Protein AF-A0A1Q4GC69-F1 (afdb_monomer_lite)

Foldseek 3Di:
DAFAKQFAQKKKKKKKKKKKFWDFPDDPDDPDTFTFFWKKKKWDQADWDDPPFDDDDDDDPDHDPHTDITIDTDHDDGGDDRIDIDMDMDITGGPHIDTDMDMDTGGPDPDDMDMDTDDMDMDMDGQKDKDWDLADAAFDKDKIAIDGHPPDDDPAWWQKDKDDQKDWDPDRTGRITMIHGHDQAKMKIWTDSHDPVSDIDIGIRHHQDQDWDWDWAQEEEAQDKIKIFTDPPNQFDPKDKDWFQWAWPDDDRTMTITTGHHDDPNDGTFIKIKIWTQHPHGIHIDIGTRHYDYD

pLDDT: mean 76.94, std 18.19, range [26.19, 98.06]

Radius of gyration: 33.44 Å; chains: 1; bounding box: 63×52×104 Å

Structure (mmCIF, N/CA/C/O backbone):
data_AF-A0A1Q4GC69-F1
#
_entry.id   AF-A0A1Q4GC69-F1
#
loop_
_atom_site.group_PDB
_atom_site.id
_atom_site.type_symbol
_atom_site.label_atom_id
_atom_site.label_alt_id
_atom_site.label_comp_id
_atom_site.label_asym_id
_atom_site.label_entity_id
_atom_site.label_seq_id
_atom_site.pdbx_PDB_ins_code
_atom_site.Cartn_x
_atom_site.Cartn_y
_atom_site.Cartn_z
_atom_site.occupancy
_atom_site.B_iso_or_equiv
_atom_site.auth_seq_id
_atom_site.auth_comp_id
_atom_site.auth_asym_id
_atom_site.auth_atom_id
_atom_site.pdbx_PDB_model_num
ATOM 1 N N . MET A 1 1 ? -26.158 3.543 22.129 1.00 53.81 1 MET A N 1
ATOM 2 C CA . MET A 1 1 ? -25.183 2.513 21.712 1.00 53.81 1 MET A CA 1
ATOM 3 C C . MET A 1 1 ? -24.583 2.978 20.399 1.00 53.81 1 MET A C 1
ATOM 5 O O . MET A 1 1 ? -25.347 3.367 19.526 1.00 53.81 1 MET A O 1
ATOM 9 N N . THR A 1 2 ? -23.258 3.009 20.278 1.00 57.84 2 THR A N 1
ATOM 10 C CA . THR A 1 2 ? -22.585 3.452 19.045 1.00 57.84 2 THR A CA 1
ATOM 11 C C . THR A 1 2 ? -22.104 2.227 18.282 1.00 57.84 2 THR A C 1
ATOM 13 O O . THR A 1 2 ? -21.410 1.399 18.872 1.00 57.84 2 THR A O 1
ATOM 16 N N . LYS A 1 3 ? -22.488 2.105 17.004 1.00 70.56 3 LYS A N 1
ATOM 17 C CA . LYS A 1 3 ? -22.040 1.026 16.116 1.00 70.56 3 LYS A CA 1
ATOM 18 C C . LYS A 1 3 ? -20.835 1.495 15.301 1.00 70.56 3 LYS A C 1
ATOM 20 O O . LYS A 1 3 ? -20.961 2.442 14.533 1.00 70.56 3 LYS A O 1
ATOM 25 N N . PHE A 1 4 ? -19.693 0.838 15.459 1.00 75.38 4 PHE A N 1
ATOM 26 C CA . PHE A 1 4 ? -18.471 1.121 14.707 1.00 75.38 4 PHE A CA 1
ATOM 27 C C . PHE A 1 4 ? -17.569 -0.126 14.682 1.00 75.38 4 PHE A C 1
ATOM 29 O O . PHE A 1 4 ? -17.456 -0.776 15.716 1.00 75.38 4 PHE A O 1
ATOM 36 N N . PRO A 1 5 ? -16.932 -0.495 13.553 1.00 80.19 5 PRO A N 1
ATOM 37 C CA . PRO A 1 5 ? -16.091 -1.690 13.476 1.00 80.19 5 PRO A CA 1
ATOM 38 C C . PRO A 1 5 ? -14.737 -1.462 14.167 1.00 80.19 5 PRO A C 1
ATOM 40 O O . PRO A 1 5 ? -13.772 -1.001 13.558 1.00 80.19 5 PRO A O 1
ATOM 43 N N . PHE A 1 6 ? -14.652 -1.789 15.454 1.00 80.06 6 PHE A N 1
ATOM 44 C CA . PHE A 1 6 ? -13.395 -1.753 16.194 1.00 80.06 6 PHE A CA 1
ATOM 45 C C . PHE A 1 6 ? -12.589 -3.006 15.863 1.00 80.06 6 PHE A C 1
ATOM 47 O O . PHE A 1 6 ? -12.977 -4.114 16.233 1.00 80.06 6 PHE A O 1
ATOM 54 N N . VAL A 1 7 ? -11.481 -2.822 15.144 1.00 82.00 7 VAL A N 1
ATOM 55 C CA . VAL A 1 7 ? -10.574 -3.903 14.731 1.00 82.00 7 VAL A CA 1
ATOM 56 C C . VAL A 1 7 ? -9.255 -3.935 15.495 1.00 82.00 7 VAL A C 1
ATOM 58 O O . VAL A 1 7 ? -8.712 -2.869 15.802 1.00 82.00 7 VAL A O 1
ATOM 61 N N . LYS A 1 8 ? -8.729 -5.150 15.744 1.00 80.31 8 LYS A N 1
ATOM 62 C CA . LYS A 1 8 ? -7.353 -5.372 16.232 1.00 80.31 8 LYS A CA 1
ATOM 63 C C . LYS A 1 8 ? -6.353 -4.627 15.327 1.00 80.31 8 LYS A C 1
ATOM 65 O O . LYS A 1 8 ? -6.617 -4.420 14.142 1.00 80.31 8 LYS A O 1
ATOM 70 N N . GLY A 1 9 ? -5.215 -4.211 15.879 1.00 79.56 9 GLY A N 1
ATOM 71 C CA . GLY A 1 9 ? -4.170 -3.498 15.134 1.00 79.56 9 GLY A CA 1
ATOM 72 C C . GLY A 1 9 ? -4.403 -1.995 14.966 1.00 79.56 9 GLY A C 1
ATOM 73 O O . GLY A 1 9 ? -3.638 -1.338 14.260 1.00 79.56 9 GLY A O 1
ATOM 74 N N . LYS A 1 10 ? -5.435 -1.425 15.604 1.00 85.19 10 LYS A N 1
ATOM 75 C CA . LYS A 1 10 ? -5.667 0.026 15.653 1.00 85.19 10 LYS A CA 1
ATOM 76 C C . LYS A 1 10 ? -5.830 0.514 17.086 1.00 85.19 10 LYS A C 1
ATOM 78 O O . LYS A 1 10 ? -6.434 -0.153 17.916 1.00 85.19 10 LYS A O 1
ATOM 83 N N . GLU A 1 11 ? -5.339 1.714 17.342 1.00 84.44 11 GLU A N 1
ATOM 84 C CA . GLU A 1 11 ? -5.647 2.487 18.538 1.00 84.44 11 GLU A CA 1
ATOM 85 C C . GLU A 1 11 ? -6.824 3.413 18.229 1.00 84.44 11 GLU A C 1
ATOM 87 O O . GLU A 1 11 ? -6.795 4.145 17.237 1.00 84.44 11 GLU A O 1
ATOM 92 N N . TYR A 1 12 ? -7.854 3.388 19.068 1.00 84.25 12 TYR A N 1
ATOM 93 C CA . TYR A 1 12 ? -9.034 4.230 18.917 1.00 84.25 12 TYR A CA 1
ATOM 94 C C . TYR A 1 12 ? -9.057 5.324 19.968 1.00 84.25 12 TYR A C 1
ATOM 96 O O . TYR A 1 12 ? -8.731 5.093 21.131 1.00 84.25 12 TYR A O 1
ATOM 104 N N . THR A 1 13 ? -9.499 6.507 19.554 1.00 83.69 13 THR A N 1
ATOM 105 C CA . THR A 1 13 ? -9.889 7.585 20.462 1.00 83.69 13 THR A CA 1
ATOM 106 C C . THR A 1 13 ? -11.334 7.958 20.174 1.00 83.69 13 THR A C 1
ATOM 108 O O . THR A 1 13 ? -11.675 8.343 19.056 1.00 83.69 13 THR A O 1
ATOM 111 N N . LEU A 1 14 ? -12.195 7.814 21.176 1.00 81.62 14 LEU A N 1
ATOM 112 C CA . LEU A 1 14 ? -13.594 8.205 21.105 1.00 81.62 14 LEU A CA 1
ATOM 113 C C . LEU A 1 14 ? -13.815 9.420 21.981 1.00 81.62 14 LEU A C 1
ATOM 115 O O . LEU A 1 14 ? -13.489 9.405 23.165 1.00 81.62 14 LEU A O 1
ATOM 119 N N . THR A 1 15 ? -14.432 10.433 21.401 1.00 81.94 15 THR A N 1
ATOM 120 C CA . THR A 1 15 ? -14.708 11.700 22.058 1.00 81.94 15 THR A CA 1
ATOM 121 C C . THR A 1 15 ? -16.214 11.891 22.116 1.00 81.94 15 THR A C 1
ATOM 123 O O . THR A 1 15 ? -16.867 12.005 21.080 1.00 81.94 15 THR A O 1
ATOM 126 N N . PHE A 1 16 ? -16.768 11.924 23.325 1.00 77.75 16 PHE A N 1
ATOM 127 C CA . PHE A 1 16 ? -18.193 12.074 23.598 1.00 77.75 16 PHE A CA 1
ATOM 128 C C . PHE A 1 16 ? -18.454 13.448 24.207 1.00 77.75 16 PHE A C 1
ATOM 130 O O . PHE A 1 16 ? -18.145 13.662 25.383 1.00 77.75 16 PHE A O 1
ATOM 137 N N . PRO A 1 17 ? -19.045 14.384 23.457 1.00 80.50 17 PRO A N 1
ATOM 138 C CA . PRO A 1 17 ? -19.624 15.566 24.060 1.00 80.50 17 PRO A CA 1
ATOM 139 C C . PRO A 1 17 ? -20.884 15.154 24.826 1.00 80.50 17 PRO A C 1
ATOM 141 O O . PRO A 1 17 ? -21.784 14.512 24.279 1.00 80.50 17 PRO A O 1
ATOM 144 N N . ILE A 1 18 ? -20.957 15.540 26.090 1.00 75.06 18 ILE A N 1
ATOM 145 C CA . ILE A 1 18 ? -22.101 15.305 26.959 1.00 75.06 18 ILE A CA 1
ATOM 146 C C . ILE A 1 18 ? -22.644 16.642 27.436 1.00 75.06 18 ILE A C 1
ATOM 148 O O . ILE A 1 18 ? -21.902 17.479 27.945 1.00 75.06 18 ILE A O 1
ATOM 152 N N . ASN A 1 19 ? -23.949 16.833 27.268 1.00 75.06 19 ASN A N 1
ATOM 153 C CA . ASN A 1 19 ? -24.664 17.897 27.954 1.00 75.06 19 ASN A CA 1
ATOM 154 C C . ASN A 1 19 ? -25.359 17.286 29.169 1.00 75.06 19 ASN A C 1
ATOM 156 O O . ASN A 1 19 ? -26.011 16.243 29.077 1.00 75.06 19 ASN A O 1
ATOM 160 N N . LEU A 1 20 ? -25.200 17.949 30.299 1.00 68.75 20 LEU A N 1
ATOM 161 C CA . LEU A 1 20 ? -25.657 17.513 31.600 1.00 68.75 20 LEU A CA 1
ATOM 162 C C . LEU A 1 20 ? -26.661 18.533 32.132 1.00 68.75 20 LEU A C 1
ATOM 164 O O . LEU A 1 20 ? -26.357 19.727 32.186 1.00 68.75 20 LEU A O 1
ATOM 168 N N . GLU A 1 21 ? -27.840 18.052 32.524 1.00 68.06 21 GLU A N 1
ATOM 169 C CA . GLU A 1 21 ? -28.861 18.843 33.210 1.00 68.06 21 GLU A CA 1
ATOM 170 C C . GLU A 1 21 ? -29.053 18.297 34.627 1.00 68.06 21 GLU A C 1
ATOM 172 O O . GLU A 1 21 ? -29.593 17.202 34.829 1.00 68.06 21 GLU A O 1
ATOM 177 N N . GLY A 1 22 ? -28.552 19.062 35.598 1.00 61.44 22 GLY A N 1
ATOM 178 C CA . GLY A 1 22 ? -28.688 18.780 37.025 1.00 61.44 22 GLY A CA 1
ATOM 179 C C . GLY A 1 22 ? -29.910 19.458 37.633 1.00 61.44 22 GLY A C 1
ATOM 180 O O . GLY A 1 22 ? -30.578 20.279 37.001 1.00 61.44 22 GLY A O 1
ATOM 181 N N . TYR A 1 23 ? -30.181 19.137 38.893 1.00 58.34 23 TYR A N 1
ATOM 182 C CA . TYR A 1 23 ? -31.197 19.807 39.696 1.00 58.34 23 TYR A CA 1
ATOM 183 C C . TYR A 1 23 ? -30.520 20.559 40.853 1.00 58.34 23 TYR A C 1
ATOM 185 O O . TYR A 1 23 ? -29.595 20.029 41.465 1.00 58.34 23 TYR A O 1
ATOM 193 N N . ASP A 1 24 ? -30.989 21.779 41.125 1.00 55.97 24 ASP A N 1
ATOM 194 C CA . ASP A 1 24 ? -30.515 22.660 42.200 1.00 55.97 24 ASP A CA 1
ATOM 195 C C . ASP A 1 24 ? -31.409 22.475 43.436 1.00 55.97 24 ASP A C 1
ATOM 197 O O . ASP A 1 24 ? -32.607 22.766 43.383 1.00 55.97 24 ASP A O 1
ATOM 201 N N . ASP A 1 25 ? -30.852 21.959 44.534 1.00 51.38 25 ASP A N 1
ATOM 202 C CA . ASP A 1 25 ? -31.591 21.738 45.781 1.00 51.38 25 ASP A CA 1
ATOM 203 C C . ASP A 1 25 ? -31.587 22.984 46.665 1.00 51.38 25 ASP A C 1
ATOM 205 O O . ASP A 1 25 ? -30.998 23.020 47.740 1.00 51.38 25 ASP A O 1
ATOM 209 N N . LYS A 1 26 ? -32.238 24.049 46.193 1.00 53.31 26 LYS A N 1
ATOM 210 C CA . LYS A 1 26 ? -32.453 25.238 47.021 1.00 53.31 26 LYS A CA 1
ATOM 211 C C . LYS A 1 26 ? -33.584 25.011 48.016 1.00 53.31 26 LYS A C 1
ATOM 213 O O . LYS A 1 26 ? -34.748 24.918 47.631 1.00 53.31 26 LYS A O 1
ATOM 218 N N . SER A 1 27 ? -33.248 25.059 49.302 1.00 44.28 27 SER A N 1
ATOM 219 C CA . SER A 1 27 ? -34.087 25.734 50.293 1.00 44.28 27 SER A CA 1
ATOM 220 C C . SER A 1 27 ? -33.744 27.236 50.262 1.00 44.28 27 SER A C 1
ATOM 222 O O . SER A 1 27 ? -32.636 27.621 49.893 1.00 44.28 27 SER A O 1
ATOM 224 N N . PHE A 1 28 ? -34.700 28.109 50.581 1.00 44.31 28 PHE A N 1
ATOM 225 C CA . PHE A 1 28 ? -34.652 29.566 50.353 1.00 44.31 28 PHE A CA 1
ATOM 226 C C . PHE A 1 28 ? -33.490 30.320 51.061 1.00 44.31 28 PHE A C 1
ATOM 228 O O . PHE A 1 28 ? -33.385 31.532 50.896 1.00 44.31 28 PHE A O 1
ATOM 235 N N . LEU A 1 29 ? -32.620 29.651 51.839 1.00 40.75 29 LEU A N 1
ATOM 236 C CA . LEU A 1 29 ? -31.623 30.295 52.713 1.00 40.75 29 LEU A CA 1
ATOM 237 C C . LEU A 1 29 ? -30.220 29.642 52.794 1.00 40.75 29 LEU A C 1
ATOM 239 O O . LEU A 1 29 ? -29.394 30.150 53.548 1.00 40.75 29 LEU A O 1
ATOM 243 N N . GLU A 1 30 ? -29.880 28.582 52.049 1.00 40.66 30 GLU A N 1
ATOM 244 C CA . GLU A 1 30 ? -28.552 27.938 52.184 1.00 40.66 30 GLU A CA 1
ATOM 245 C C . GLU A 1 30 ? -27.538 28.325 51.090 1.00 40.66 30 GLU A C 1
ATOM 247 O O . GLU A 1 30 ? -27.744 28.127 49.891 1.00 40.66 30 GLU A O 1
ATOM 252 N N . VAL A 1 31 ? -26.392 28.858 51.531 1.00 39.12 31 VAL A N 1
ATOM 253 C CA . VAL A 1 31 ? -25.239 29.257 50.709 1.00 39.12 31 VAL A CA 1
ATOM 254 C C . VAL A 1 31 ? -24.284 28.066 50.527 1.00 39.12 31 VAL A C 1
ATOM 256 O O . VAL A 1 31 ? -23.185 28.062 51.061 1.00 39.12 31 VAL A O 1
ATOM 259 N N . SER A 1 32 ? -24.705 27.031 49.795 1.00 41.53 32 SER A N 1
ATOM 260 C CA . SER A 1 32 ? -23.820 26.178 48.974 1.00 41.53 32 SER A CA 1
ATOM 261 C C . SER A 1 32 ? -24.668 25.185 48.173 1.00 41.53 32 SER A C 1
ATOM 263 O O . SER A 1 32 ? -25.194 24.220 48.727 1.00 41.53 32 SER A O 1
ATOM 265 N N . SER A 1 33 ? -24.819 25.412 46.869 1.00 42.62 33 SER A N 1
ATOM 266 C CA . SER A 1 33 ? -25.586 24.535 45.979 1.00 42.62 33 SER A CA 1
ATOM 267 C C . SER A 1 33 ? -24.777 23.282 45.622 1.00 42.62 33 SER A C 1
ATOM 269 O O . SER A 1 33 ? -23.971 23.321 44.692 1.00 42.62 33 SER A O 1
ATOM 271 N N . LYS A 1 34 ? -24.999 22.171 46.333 1.00 46.19 34 LYS A N 1
ATOM 272 C CA . LYS A 1 34 ? -24.460 20.860 45.939 1.00 46.19 34 LYS A CA 1
ATOM 273 C C . LYS A 1 34 ? -25.402 20.188 44.945 1.00 46.19 34 LYS A C 1
ATOM 275 O O . LYS A 1 34 ? -26.392 19.567 45.328 1.00 46.19 34 LYS A O 1
ATOM 280 N N . SER A 1 35 ? -25.099 20.315 43.658 1.00 47.38 35 SER A N 1
ATOM 281 C CA . SER A 1 35 ? -25.799 19.583 42.596 1.00 47.38 35 SER A CA 1
ATOM 282 C C . SER A 1 35 ? -25.150 18.209 42.422 1.00 47.38 35 SER A C 1
ATOM 284 O O . SER A 1 35 ? -24.007 18.110 41.983 1.00 47.38 35 SER A O 1
ATOM 286 N N . TYR A 1 36 ? -25.875 17.137 42.742 1.00 52.22 36 TYR A N 1
ATOM 287 C CA . TYR A 1 36 ? -25.364 15.765 42.660 1.00 52.22 36 TYR A CA 1
ATOM 288 C C . TYR A 1 36 ? -25.527 15.187 41.251 1.00 52.22 36 TYR A C 1
ATOM 290 O O . TYR A 1 36 ? -26.642 15.101 40.732 1.00 52.22 36 TYR A O 1
ATOM 298 N N . PHE A 1 37 ? -24.418 14.743 40.651 1.00 57.94 37 PHE A N 1
ATOM 299 C CA . PHE A 1 37 ? -24.408 14.141 39.316 1.00 57.94 37 PHE A CA 1
ATOM 300 C C . PHE A 1 37 ? -24.212 12.623 39.338 1.00 57.94 37 PHE A C 1
ATOM 302 O O . PHE A 1 37 ? -23.474 12.105 40.179 1.00 57.94 37 PHE A O 1
ATOM 309 N N . PRO A 1 38 ? -24.837 11.903 38.387 1.00 56.88 38 PRO A N 1
ATOM 310 C CA . PRO A 1 38 ? -24.606 10.482 38.205 1.00 56.88 38 PRO A CA 1
ATOM 311 C C . PRO A 1 38 ? -23.177 10.174 37.745 1.00 56.88 38 PRO A C 1
ATOM 313 O O . PRO A 1 38 ? -22.597 10.877 36.918 1.00 56.88 38 PRO A O 1
ATOM 316 N N . GLU A 1 39 ? -22.644 9.065 38.244 1.00 63.41 39 GLU A N 1
ATOM 317 C CA . GLU A 1 39 ? -21.449 8.414 37.719 1.00 63.41 39 GLU A CA 1
ATOM 318 C C . GLU A 1 39 ? -21.741 7.883 36.308 1.00 63.41 39 GLU A C 1
ATOM 320 O O . GLU A 1 39 ? -22.801 7.297 36.050 1.00 63.41 39 GLU A O 1
ATOM 325 N N . ILE A 1 40 ? -20.810 8.103 35.379 1.00 63.69 40 ILE A N 1
ATOM 326 C CA . ILE A 1 40 ? -20.904 7.565 34.019 1.00 63.69 40 ILE A CA 1
ATOM 327 C C . ILE A 1 40 ? -20.089 6.283 33.978 1.00 63.69 40 ILE A C 1
ATOM 329 O O . ILE A 1 40 ? -18.893 6.296 34.265 1.00 63.69 40 ILE A O 1
ATOM 333 N N . GLU A 1 41 ? -20.741 5.193 33.599 1.00 64.06 41 GLU A N 1
ATOM 334 C CA . GLU A 1 41 ? -20.141 3.873 33.498 1.00 64.06 41 GLU A CA 1
ATOM 335 C C . GLU A 1 41 ? -20.084 3.470 32.018 1.00 64.06 41 GLU A C 1
ATOM 337 O O . GLU A 1 41 ? -21.110 3.282 31.356 1.00 64.06 41 GLU A O 1
ATOM 342 N N . ILE A 1 42 ? -18.875 3.365 31.469 1.00 61.72 42 ILE A N 1
ATOM 343 C CA . ILE A 1 42 ? -18.656 2.917 30.086 1.00 61.72 42 ILE A CA 1
ATOM 344 C C . ILE A 1 42 ? -18.376 1.420 30.103 1.00 61.72 42 ILE A C 1
ATOM 346 O O . ILE A 1 42 ? -17.569 0.973 30.916 1.00 61.72 42 ILE A O 1
ATOM 350 N N . TYR A 1 43 ? -19.013 0.673 29.196 1.00 59.47 43 TYR A N 1
ATOM 351 C CA . TYR A 1 43 ? -18.802 -0.764 29.039 1.00 59.47 43 TYR A CA 1
ATOM 352 C C . TYR A 1 43 ? -18.420 -1.118 27.608 1.00 59.47 43 TYR A C 1
ATOM 354 O O . TYR A 1 43 ? -19.122 -0.762 26.655 1.00 59.47 43 TYR A O 1
ATOM 362 N N . THR A 1 44 ? -17.343 -1.881 27.458 1.00 54.12 44 THR A N 1
ATOM 363 C CA . THR A 1 44 ? -17.000 -2.551 26.200 1.00 54.12 44 THR A CA 1
ATOM 364 C C . THR A 1 44 ? -17.349 -4.031 26.285 1.00 54.12 44 THR A C 1
ATOM 366 O O . THR A 1 44 ? -17.311 -4.627 27.358 1.00 54.12 44 THR A O 1
ATOM 369 N N . ILE A 1 45 ? -17.768 -4.607 25.155 1.00 51.81 45 ILE A N 1
ATOM 370 C CA . ILE A 1 45 ? -18.274 -5.988 25.090 1.00 51.81 45 ILE A CA 1
ATOM 371 C C . ILE A 1 45 ? -17.112 -6.999 24.968 1.00 51.81 45 ILE A C 1
ATOM 373 O O . ILE A 1 45 ? -17.310 -8.187 25.191 1.00 51.81 45 ILE A O 1
ATOM 377 N N . LYS A 1 46 ? -15.879 -6.555 24.661 1.00 53.72 46 LYS A N 1
ATOM 378 C CA . LYS A 1 46 ? -14.681 -7.413 24.574 1.00 53.72 46 LYS A CA 1
ATOM 379 C C . LYS A 1 46 ? -13.421 -6.695 25.083 1.00 53.72 46 LYS A C 1
ATOM 381 O O . LYS A 1 46 ? -13.374 -5.465 25.095 1.00 53.72 46 LYS A O 1
ATOM 386 N N . ASN A 1 47 ? -12.436 -7.494 25.508 1.00 44.41 47 ASN A N 1
ATOM 387 C CA . ASN A 1 47 ? -11.235 -7.103 26.260 1.00 44.41 47 ASN A CA 1
ATOM 388 C C . ASN A 1 47 ? -10.479 -5.914 25.623 1.00 44.41 47 ASN A C 1
ATOM 390 O O . ASN A 1 47 ? -10.262 -5.895 24.406 1.00 44.41 47 ASN A O 1
ATOM 394 N N . LEU A 1 48 ? -10.102 -4.928 26.444 1.00 46.66 48 LEU A N 1
ATOM 395 C CA . LEU A 1 48 ? -9.215 -3.833 26.049 1.00 46.66 48 LEU A CA 1
ATOM 396 C C . LEU A 1 48 ? -7.953 -3.896 26.912 1.00 46.66 48 LEU A C 1
ATOM 398 O O . LEU A 1 48 ? -8.023 -3.707 28.133 1.00 46.66 48 LEU A O 1
ATOM 402 N N . ASN A 1 49 ? -6.802 -4.108 26.281 1.00 40.06 49 ASN A N 1
ATOM 403 C CA . ASN A 1 49 ? -5.510 -3.998 26.939 1.00 40.06 49 ASN A CA 1
ATOM 404 C C . ASN A 1 49 ? -5.247 -2.530 27.283 1.00 40.06 49 ASN A C 1
ATOM 406 O O . ASN A 1 49 ? -4.914 -1.704 26.434 1.00 40.06 49 ASN A O 1
ATOM 410 N N . GLY A 1 50 ? -5.420 -2.209 28.559 1.00 36.53 50 GLY A N 1
ATOM 411 C CA . GLY A 1 50 ? -5.064 -0.931 29.146 1.00 36.53 50 GLY A CA 1
ATOM 412 C C . GLY A 1 50 ? -4.695 -1.157 30.602 1.00 36.53 50 GLY A C 1
ATOM 413 O O . GLY A 1 50 ? -5.552 -1.472 31.426 1.00 36.53 50 GLY A O 1
ATOM 414 N N . SER A 1 51 ? -3.413 -1.010 30.922 1.00 31.66 51 SER A N 1
ATOM 415 C CA . SER A 1 51 ? -2.926 -0.946 32.297 1.00 31.66 51 SER A CA 1
ATOM 416 C C . SER A 1 51 ? -3.569 0.257 32.999 1.00 31.66 51 SER A C 1
ATOM 418 O O . SER A 1 51 ? -3.153 1.393 32.773 1.00 31.66 51 SER A O 1
ATOM 420 N N . GLY A 1 52 ? -4.603 0.016 33.815 1.00 34.78 52 GLY A N 1
ATOM 421 C CA . GLY A 1 52 ? -5.217 1.045 34.668 1.00 34.78 52 GLY A CA 1
ATOM 422 C C . GLY A 1 52 ? -6.735 0.978 34.875 1.00 34.78 52 GLY A C 1
ATOM 423 O O . GLY A 1 52 ? -7.339 2.023 35.100 1.00 34.78 52 GLY A O 1
ATOM 424 N N . LEU A 1 53 ? -7.386 -0.188 34.774 1.00 36.59 53 LEU A N 1
ATOM 425 C CA . LEU A 1 53 ? -8.854 -0.263 34.714 1.00 36.59 53 LEU A CA 1
ATOM 426 C C . LEU A 1 53 ? -9.454 -1.151 35.823 1.00 36.59 53 LEU A C 1
ATOM 428 O O . LEU A 1 53 ? -9.164 -2.341 35.909 1.00 36.59 53 LEU A O 1
ATOM 432 N N . PHE A 1 54 ? -10.283 -0.541 36.683 1.00 31.20 54 PHE A N 1
ATOM 433 C CA . PHE A 1 54 ? -10.943 -1.146 37.853 1.00 31.20 54 PHE A CA 1
ATOM 434 C C . PHE A 1 54 ? -12.362 -1.647 37.518 1.00 31.20 54 PHE A C 1
ATOM 436 O O . PHE A 1 54 ? -13.118 -0.973 36.822 1.00 31.20 54 PHE A O 1
ATOM 443 N N . THR A 1 55 ? -12.759 -2.812 38.044 1.00 29.56 55 THR A N 1
ATOM 444 C CA . THR A 1 55 ? -14.039 -3.486 37.746 1.00 29.56 55 THR A CA 1
ATOM 445 C C . THR A 1 55 ? -15.034 -3.425 38.913 1.00 29.56 55 THR A C 1
ATOM 447 O O . THR A 1 55 ? -14.663 -3.655 40.058 1.00 29.56 55 THR A O 1
ATOM 450 N N . GLN A 1 56 ? -16.326 -3.194 38.625 1.00 28.62 56 GLN A N 1
ATOM 451 C CA . GLN A 1 56 ? -17.464 -3.642 39.454 1.00 28.62 56 GLN A CA 1
ATOM 452 C C . GLN A 1 56 ? -18.703 -3.912 38.571 1.00 28.62 56 GLN A C 1
ATOM 454 O O . GLN A 1 56 ? -19.008 -3.151 37.655 1.00 28.62 56 GLN A O 1
ATOM 459 N N . TYR A 1 57 ? -19.384 -5.030 38.839 1.00 26.19 57 TYR A N 1
ATOM 460 C CA . TYR A 1 57 ? -20.380 -5.722 38.003 1.00 26.19 57 TYR A CA 1
ATOM 461 C C . TYR A 1 57 ? -21.675 -4.961 37.691 1.00 26.19 57 TYR A C 1
ATOM 463 O O . TYR A 1 57 ? -22.288 -4.408 38.600 1.00 26.19 57 TYR A O 1
ATOM 471 N N . ILE A 1 58 ? -22.170 -5.094 36.447 1.00 33.56 58 ILE A N 1
ATOM 472 C CA . ILE A 1 58 ? -23.582 -4.908 36.050 1.00 33.56 58 ILE A CA 1
ATOM 473 C C . ILE A 1 58 ? -23.910 -5.913 34.933 1.00 33.56 58 ILE A C 1
ATOM 475 O O . ILE A 1 58 ? -23.123 -6.058 34.005 1.00 33.56 58 ILE A O 1
ATOM 479 N N . ASN A 1 59 ? -25.056 -6.600 35.014 1.00 31.39 59 ASN A N 1
ATOM 480 C CA . ASN A 1 59 ? -25.561 -7.520 33.983 1.00 31.39 59 ASN A CA 1
ATOM 481 C C . ASN A 1 59 ? -26.347 -6.761 32.888 1.00 31.39 59 ASN A C 1
ATOM 483 O O . ASN A 1 59 ? -27.376 -6.164 33.213 1.00 31.39 59 ASN A O 1
ATOM 487 N N . PRO A 1 60 ? -25.937 -6.807 31.606 1.00 42.44 60 PRO A N 1
ATOM 488 C CA . PRO A 1 60 ? -26.775 -6.431 30.468 1.00 42.44 60 PRO A CA 1
ATOM 489 C C . PRO A 1 60 ? -27.415 -7.662 29.783 1.00 42.44 60 PRO A C 1
ATOM 491 O O . PRO A 1 60 ? -26.938 -8.783 29.956 1.00 42.44 60 PRO A O 1
ATOM 494 N N . PRO A 1 61 ? -28.470 -7.473 28.964 1.00 38.97 61 PRO A N 1
ATOM 495 C CA . PRO A 1 61 ? -29.277 -8.564 28.397 1.00 38.97 61 PRO A CA 1
ATOM 496 C C . PRO A 1 61 ? -28.660 -9.295 27.183 1.00 38.97 61 PRO A C 1
ATOM 498 O O . PRO A 1 61 ? -29.313 -10.153 26.602 1.00 38.97 61 PRO A O 1
ATOM 501 N N . LEU A 1 62 ? -27.425 -8.982 26.775 1.00 40.22 62 LEU A N 1
ATOM 502 C CA . LEU A 1 62 ? -26.786 -9.528 25.564 1.00 40.22 62 LEU A CA 1
ATOM 503 C C . LEU A 1 62 ? -25.370 -10.027 25.876 1.00 40.22 62 LEU A C 1
ATOM 505 O O . LEU A 1 62 ? -24.386 -9.468 25.402 1.00 40.22 62 LEU A O 1
ATOM 509 N N . LYS A 1 63 ? -25.271 -11.033 26.745 1.00 41.34 63 LYS A N 1
ATOM 510 C CA . LYS A 1 63 ? -24.000 -11.638 27.151 1.00 41.34 63 LYS A CA 1
ATOM 511 C C . LYS A 1 63 ? -23.807 -12.959 26.408 1.00 41.34 63 LYS A C 1
ATOM 513 O O . LYS A 1 63 ? -24.604 -13.874 26.597 1.00 41.34 63 LYS A O 1
ATOM 518 N N . SER A 1 64 ? -22.751 -13.082 25.607 1.00 45.62 64 SER A N 1
ATOM 519 C CA . SER A 1 64 ? -22.198 -14.394 25.261 1.00 45.62 64 SER A CA 1
ATOM 520 C C . SER A 1 64 ? -21.159 -14.801 26.313 1.00 45.62 64 SER A C 1
ATOM 522 O O . SER A 1 64 ? -20.612 -13.961 27.029 1.00 45.62 64 SER A O 1
ATOM 524 N N . THR A 1 65 ? -20.871 -16.096 26.435 1.00 46.97 65 THR A N 1
ATOM 525 C CA . THR A 1 65 ? -19.897 -16.633 27.405 1.00 46.97 65 THR A CA 1
ATOM 526 C C . THR A 1 65 ? -18.466 -16.116 27.211 1.00 46.97 65 THR A C 1
ATOM 528 O O . THR A 1 65 ? -17.655 -16.269 28.118 1.00 46.97 65 THR A O 1
ATOM 531 N N . ASN A 1 66 ? -18.167 -15.470 26.078 1.00 45.53 66 ASN A N 1
ATOM 532 C CA . ASN A 1 66 ? -16.829 -14.993 25.711 1.00 45.53 66 ASN A CA 1
ATOM 533 C C . ASN A 1 66 ? -16.667 -13.462 25.814 1.00 45.53 66 ASN A C 1
ATOM 535 O O . ASN A 1 66 ? -15.609 -12.934 25.468 1.00 45.53 66 ASN A O 1
ATOM 539 N N . ASP A 1 67 ? -17.699 -12.736 26.252 1.00 44.91 67 ASP A N 1
ATOM 540 C CA . ASP A 1 67 ? -17.664 -11.274 26.344 1.00 44.91 67 ASP A CA 1
ATOM 541 C C . ASP A 1 67 ? -17.016 -10.817 27.663 1.00 44.91 67 ASP A C 1
ATOM 543 O O . ASP A 1 67 ? -17.507 -11.104 28.760 1.00 44.91 67 ASP A O 1
ATOM 547 N N . VAL A 1 68 ? -15.901 -10.086 27.554 1.00 48.47 68 VAL A N 1
ATOM 548 C CA . VAL A 1 68 ? -15.191 -9.478 28.691 1.00 48.47 68 VAL A CA 1
ATOM 549 C C . VAL A 1 68 ? -15.686 -8.047 28.862 1.00 48.47 68 VAL A C 1
ATOM 551 O O . VAL A 1 68 ? -15.449 -7.198 28.005 1.00 48.47 68 VAL A O 1
ATOM 554 N N . PHE A 1 69 ? -16.358 -7.788 29.984 1.00 51.44 69 PHE A N 1
ATOM 555 C CA . PHE A 1 69 ? -16.862 -6.466 30.341 1.00 51.44 69 PHE A CA 1
ATOM 556 C C . PHE A 1 69 ? -15.800 -5.658 31.073 1.00 51.44 69 PHE A C 1
ATOM 558 O O . PHE A 1 69 ? -15.416 -5.998 32.192 1.00 51.44 69 PHE A O 1
ATOM 565 N N . GLN A 1 70 ? -15.390 -4.541 30.480 1.00 53.25 70 GLN A N 1
ATOM 566 C CA . GLN A 1 70 ? -14.557 -3.559 31.162 1.00 53.25 70 GLN A CA 1
ATOM 567 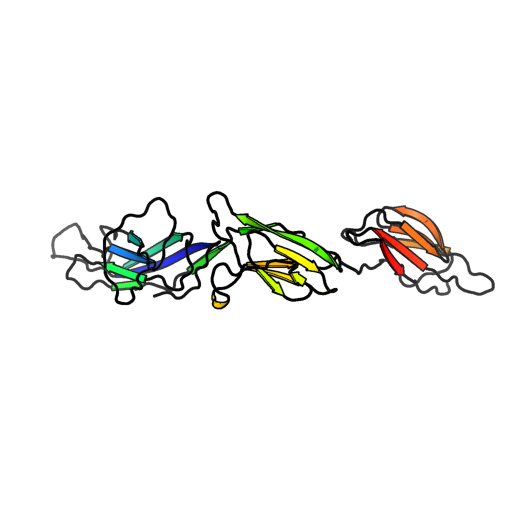C C . GLN A 1 70 ? -15.387 -2.333 31.517 1.00 53.25 70 GLN A C 1
ATOM 569 O O . GLN A 1 70 ? -16.055 -1.772 30.653 1.00 53.25 70 GLN A O 1
ATOM 574 N N . LYS A 1 71 ? -15.358 -1.943 32.795 1.00 58.62 71 LYS A N 1
ATOM 575 C CA . LYS A 1 71 ? -16.070 -0.778 33.319 1.00 58.62 71 LYS A CA 1
ATOM 576 C C . LYS A 1 71 ? -15.099 0.386 33.479 1.00 58.62 71 LYS A C 1
ATOM 578 O O . LYS A 1 71 ? -14.043 0.220 34.078 1.00 58.62 71 LYS A O 1
ATOM 583 N N . ILE A 1 72 ? -15.487 1.567 33.011 1.00 58.66 72 ILE A N 1
ATOM 584 C CA . ILE A 1 72 ? -14.804 2.821 33.344 1.00 58.66 72 ILE A CA 1
ATOM 585 C C . ILE A 1 72 ? -15.788 3.722 34.065 1.00 58.66 72 ILE A C 1
ATOM 587 O O . ILE A 1 72 ? -16.807 4.103 33.491 1.00 58.66 72 ILE A O 1
ATOM 591 N N . SER A 1 73 ? -15.457 4.048 35.310 1.00 61.31 73 SER A N 1
ATOM 592 C CA . SER A 1 73 ? -16.205 4.953 36.173 1.00 61.31 73 SER A CA 1
ATOM 593 C C . SER A 1 73 ? -15.658 6.367 36.040 1.00 61.31 73 SER A C 1
ATOM 595 O O . SER A 1 73 ? -14.540 6.648 36.470 1.00 61.31 73 SER A O 1
ATOM 597 N N . ILE A 1 74 ? -16.438 7.266 35.447 1.00 61.59 74 ILE A N 1
ATOM 598 C CA . ILE A 1 74 ? -16.098 8.688 35.397 1.00 61.59 74 ILE A CA 1
ATOM 599 C C . ILE A 1 74 ? -16.922 9.387 36.476 1.00 61.59 74 ILE A C 1
ATOM 601 O O . ILE A 1 74 ? -18.150 9.456 36.337 1.00 61.59 74 ILE A O 1
ATOM 605 N N . PRO A 1 75 ? -16.281 9.906 37.541 1.00 59.53 75 PRO A N 1
ATOM 606 C CA . PRO A 1 75 ? -17.005 10.614 38.579 1.00 59.53 75 PRO A CA 1
ATOM 607 C C . PRO A 1 75 ? -17.673 11.857 37.986 1.00 59.53 75 PRO A C 1
ATOM 609 O O . PRO A 1 75 ? -17.075 12.609 37.197 1.00 59.53 75 PRO A O 1
ATOM 612 N N . GLY A 1 76 ? -18.935 12.046 38.370 1.00 56.28 76 GLY A N 1
ATOM 613 C CA . GLY A 1 76 ? -19.650 13.292 38.149 1.00 56.28 76 GLY A CA 1
ATOM 614 C C . GLY A 1 76 ? -18.949 14.434 38.899 1.00 56.28 76 GLY A C 1
ATOM 615 O O . GLY A 1 76 ? -18.346 14.193 39.948 1.00 56.28 76 GLY A O 1
ATOM 616 N N . PRO A 1 77 ? -18.971 15.670 38.384 1.00 54.88 77 PRO A N 1
ATOM 617 C CA . PRO A 1 77 ? -18.457 16.809 39.140 1.00 54.88 77 PRO A CA 1
ATOM 618 C C . PRO A 1 77 ? -19.293 17.033 40.413 1.00 54.88 77 PRO A C 1
ATOM 620 O O . PRO A 1 77 ? -20.494 16.768 40.414 1.00 54.88 77 PRO A O 1
ATOM 623 N N . GLN A 1 78 ? -18.647 17.479 41.497 1.00 54.97 78 GLN A N 1
ATOM 624 C CA . GLN A 1 78 ? -19.276 17.561 42.825 1.00 54.97 78 GLN A CA 1
ATOM 625 C C . GLN A 1 78 ? -20.174 18.795 43.026 1.00 54.97 78 GLN A C 1
ATOM 627 O O . GLN A 1 78 ? -21.078 18.723 43.849 1.00 54.97 78 GLN A O 1
ATOM 632 N N . ASP A 1 79 ? -19.975 19.868 42.252 1.00 54.47 79 ASP A N 1
ATOM 633 C CA . ASP A 1 79 ? -20.760 21.109 42.313 1.00 54.47 79 ASP A CA 1
ATOM 634 C C . ASP A 1 79 ? -20.963 21.665 40.902 1.00 54.47 79 ASP A C 1
ATOM 636 O O . ASP A 1 79 ? -19.988 21.964 40.204 1.00 54.47 79 ASP A O 1
ATOM 640 N N . ILE A 1 80 ? -22.215 21.786 40.444 1.00 52.91 80 ILE A N 1
ATOM 641 C CA . ILE A 1 80 ? -22.483 22.257 39.082 1.00 52.91 80 ILE A CA 1
ATOM 642 C C . ILE A 1 80 ? -23.759 23.087 38.946 1.00 52.91 80 ILE A C 1
ATOM 644 O O . ILE A 1 80 ? -24.813 22.741 39.475 1.00 52.91 80 ILE A O 1
ATOM 648 N N . ASN A 1 81 ? -23.677 24.131 38.118 1.00 55.00 81 ASN A N 1
ATOM 649 C CA . ASN A 1 81 ? -24.821 24.858 37.570 1.00 55.00 81 ASN A CA 1
ATOM 650 C C . ASN A 1 81 ? -25.816 23.933 36.836 1.00 55.00 81 ASN A C 1
ATOM 652 O O . ASN A 1 81 ? -25.474 22.869 36.333 1.00 55.00 81 ASN A O 1
ATOM 656 N N . LYS A 1 82 ? -27.067 24.374 36.685 1.00 58.72 82 LYS A N 1
ATOM 657 C CA . LYS A 1 82 ? -28.152 23.602 36.044 1.00 58.72 82 LYS A CA 1
ATOM 658 C C . LYS A 1 82 ? -27.809 23.018 34.658 1.00 58.72 82 LYS A C 1
ATOM 660 O O . LYS A 1 82 ? -28.371 21.992 34.288 1.00 58.72 82 LYS A O 1
ATOM 665 N N . HIS A 1 83 ? -26.880 23.634 33.922 1.00 64.06 83 HIS A N 1
ATOM 666 C CA . HIS A 1 83 ? -26.431 23.186 32.604 1.00 64.06 83 HIS A CA 1
ATOM 667 C C . HIS A 1 83 ? -24.902 23.160 32.524 1.00 64.06 83 HIS A C 1
ATOM 669 O O . HIS A 1 83 ? -24.251 24.194 32.681 1.00 64.06 83 HIS A O 1
ATOM 675 N N . GLN A 1 84 ? -24.328 21.996 32.219 1.00 65.19 84 GLN A N 1
ATOM 676 C CA . GLN A 1 84 ? -22.910 21.874 31.887 1.00 65.19 84 GLN A CA 1
ATOM 677 C C . GLN A 1 84 ? -22.688 21.043 30.632 1.00 65.19 84 GLN A C 1
ATOM 679 O O . GLN A 1 84 ? -23.412 20.092 30.349 1.00 65.19 84 GLN A O 1
ATOM 684 N N . SER A 1 85 ? -21.640 21.398 29.898 1.00 70.19 85 SER A N 1
ATOM 685 C CA . SER A 1 85 ? -21.108 20.597 28.803 1.00 70.19 85 SER A CA 1
ATOM 686 C C . SER A 1 85 ? -19.746 20.062 29.218 1.00 70.19 85 SER A C 1
ATOM 688 O O . SER A 1 85 ? -18.892 20.823 29.670 1.00 70.19 85 SER A O 1
ATOM 690 N N . ARG A 1 86 ? -19.523 18.763 29.032 1.00 72.50 86 ARG A N 1
ATOM 691 C CA . ARG A 1 86 ? -18.222 18.116 29.226 1.00 72.50 86 ARG A CA 1
ATOM 692 C C . ARG A 1 86 ? -17.912 17.245 28.020 1.00 72.50 86 ARG A C 1
ATOM 694 O O . ARG A 1 86 ? -18.813 16.749 27.356 1.00 72.50 86 ARG A O 1
ATOM 701 N N . THR A 1 87 ? -16.633 17.030 27.763 1.00 74.06 87 THR A N 1
ATOM 702 C CA . THR A 1 87 ? -16.179 16.047 26.786 1.00 74.06 87 THR A CA 1
ATOM 703 C C . THR A 1 87 ? -15.519 14.887 27.517 1.00 74.06 87 THR A C 1
ATOM 705 O O . THR A 1 87 ? -14.669 15.097 28.381 1.00 74.06 87 THR A O 1
ATOM 708 N N . ILE A 1 88 ? -15.930 13.664 27.192 1.00 73.81 88 ILE A N 1
ATOM 709 C CA . ILE A 1 88 ? -15.299 12.433 27.665 1.00 73.81 88 ILE A CA 1
ATOM 710 C C . ILE A 1 88 ? -14.465 11.865 26.531 1.00 73.81 88 ILE A C 1
ATOM 712 O O . ILE A 1 88 ? -14.985 11.664 25.437 1.00 73.81 88 ILE A O 1
ATOM 716 N N . THR A 1 89 ? -13.203 11.560 26.811 1.00 74.12 89 THR A N 1
ATOM 717 C CA . THR A 1 89 ? -12.308 10.915 25.852 1.00 74.12 89 THR A CA 1
ATOM 718 C C . THR A 1 89 ? -11.964 9.518 26.343 1.00 74.12 89 THR A C 1
ATOM 720 O O . THR A 1 89 ? -11.478 9.351 27.458 1.00 74.12 89 THR A O 1
ATOM 723 N N . LEU A 1 90 ? -12.213 8.520 25.503 1.00 75.06 90 LEU A N 1
ATOM 724 C CA . LEU A 1 90 ? -11.859 7.128 25.732 1.00 75.06 90 LEU A CA 1
ATOM 725 C C . LEU A 1 90 ? -10.790 6.724 24.718 1.00 75.06 90 LEU A C 1
ATOM 727 O O . LEU A 1 90 ? -11.034 6.797 23.515 1.00 75.06 90 LEU A O 1
ATOM 731 N N . LYS A 1 91 ? -9.631 6.275 25.199 1.00 79.69 91 LYS A N 1
ATOM 732 C CA . LYS A 1 91 ? -8.523 5.811 24.363 1.00 79.69 91 LYS A CA 1
ATOM 733 C C . LYS A 1 91 ? -8.242 4.336 24.647 1.00 79.69 91 LYS A C 1
AT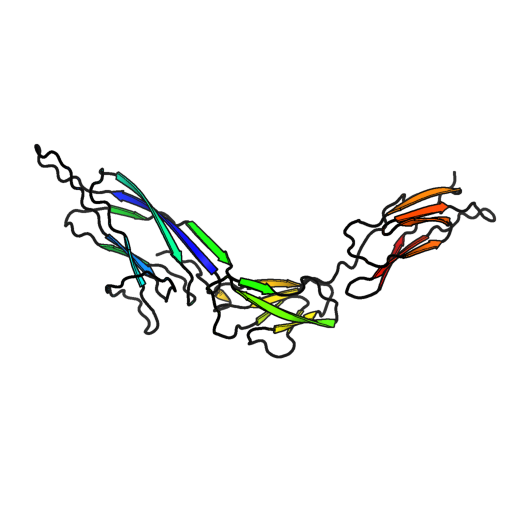OM 735 O O . LYS A 1 91 ? -8.054 3.986 25.808 1.00 79.69 91 LYS A O 1
ATOM 740 N N . PHE A 1 92 ? -8.243 3.483 23.623 1.00 74.56 92 PHE A N 1
ATOM 741 C CA . PHE A 1 92 ? -8.035 2.041 23.800 1.00 74.56 92 PHE A CA 1
ATOM 742 C C . PHE A 1 92 ? -7.484 1.337 22.557 1.00 74.56 92 PHE A C 1
ATOM 744 O O . PHE A 1 92 ? -7.602 1.831 21.435 1.00 74.56 92 PHE A O 1
ATOM 751 N N . ILE A 1 93 ? -6.950 0.134 22.771 1.00 77.12 93 ILE A N 1
ATOM 752 C CA . ILE A 1 93 ? -6.564 -0.824 21.732 1.00 77.12 93 ILE A CA 1
ATOM 753 C C . ILE A 1 93 ? -7.419 -2.082 21.944 1.00 77.12 93 ILE A C 1
ATOM 755 O O . ILE A 1 93 ? -7.433 -2.616 23.054 1.00 77.12 93 ILE A O 1
ATOM 759 N N . PRO A 1 94 ? -8.186 -2.542 20.942 1.00 74.19 94 PRO A N 1
ATOM 760 C CA . PRO A 1 94 ? -9.029 -3.713 21.102 1.00 74.19 94 PRO A CA 1
ATOM 761 C C . PRO A 1 94 ? -8.196 -4.994 20.978 1.00 74.19 94 PRO A C 1
ATOM 763 O O . PRO A 1 94 ? -7.481 -5.184 19.992 1.00 74.19 94 PRO A O 1
ATOM 766 N N . ASP A 1 95 ? -8.348 -5.912 21.935 1.00 69.38 95 ASP A N 1
ATOM 767 C CA . ASP A 1 95 ? -7.717 -7.240 21.870 1.00 69.38 95 ASP A CA 1
ATOM 768 C C . ASP A 1 95 ? -8.521 -8.232 21.018 1.00 69.38 95 ASP A C 1
ATOM 770 O O . ASP A 1 95 ? -8.042 -9.319 20.703 1.00 69.38 95 ASP A O 1
ATOM 774 N N . ALA A 1 96 ? -9.748 -7.867 20.637 1.00 70.75 96 ALA A N 1
ATOM 775 C CA . ALA A 1 96 ? -10.657 -8.616 19.774 1.00 70.75 96 ALA A CA 1
ATOM 776 C C . ALA A 1 96 ? -11.563 -7.655 19.002 1.00 70.75 96 ALA A C 1
ATOM 778 O O . ALA A 1 96 ? -11.835 -6.555 19.477 1.00 70.75 96 ALA A O 1
ATOM 779 N N . CYS A 1 97 ? -12.077 -8.061 17.837 1.00 75.25 97 CYS A N 1
ATOM 780 C CA . CYS A 1 97 ? -12.999 -7.193 17.110 1.00 75.25 97 CYS A CA 1
ATOM 781 C C . CYS A 1 97 ? -14.410 -7.197 17.692 1.00 75.25 97 CYS A C 1
ATOM 783 O O . CYS A 1 97 ? -14.965 -8.241 18.057 1.00 75.25 97 CYS A O 1
ATOM 785 N N . PHE A 1 98 ? -15.012 -6.012 17.716 1.00 73.44 98 PHE A N 1
ATOM 786 C CA . PHE A 1 98 ? -16.386 -5.789 18.145 1.00 73.44 98 PHE A CA 1
ATOM 787 C C . PHE A 1 98 ? -16.978 -4.568 17.440 1.00 73.44 98 PHE A C 1
ATOM 789 O O . PHE A 1 98 ? -16.265 -3.761 16.849 1.00 73.44 98 PHE A O 1
ATOM 796 N N . GLN A 1 99 ? -18.303 -4.443 17.493 1.00 73.62 99 GLN A N 1
ATOM 797 C CA . GLN A 1 99 ? -19.016 -3.358 16.817 1.00 73.62 99 GLN A CA 1
ATOM 798 C C . GLN A 1 99 ? -19.659 -2.345 17.765 1.00 73.62 99 GLN A C 1
ATOM 800 O O . GLN A 1 99 ? -20.105 -1.300 17.305 1.00 73.62 99 GLN A O 1
ATOM 805 N N . PHE A 1 100 ? -19.747 -2.638 19.064 1.00 69.44 100 PHE A N 1
ATOM 806 C CA . PHE A 1 100 ? -20.587 -1.870 19.980 1.00 69.44 100 PHE A CA 1
ATOM 807 C C . PHE A 1 100 ? -19.854 -1.468 21.255 1.00 69.44 100 PHE A C 1
ATOM 809 O O . PHE A 1 100 ? -19.177 -2.280 21.883 1.00 69.44 100 PHE A O 1
ATOM 816 N N . ILE A 1 101 ? -20.073 -0.216 21.660 1.00 69.06 101 ILE A N 1
ATOM 817 C CA . ILE A 1 101 ? -19.732 0.305 22.988 1.00 69.06 101 ILE A CA 1
ATOM 818 C C . ILE A 1 101 ? -21.022 0.766 23.671 1.00 69.06 101 ILE A C 1
ATOM 820 O O . ILE A 1 101 ? -21.859 1.459 23.070 1.00 69.06 101 ILE A O 1
ATOM 824 N N . GLY A 1 102 ? -21.194 0.321 24.915 1.00 66.88 102 GLY A N 1
ATOM 825 C CA . GLY A 1 102 ? -22.339 0.609 25.767 1.00 66.88 102 GLY A CA 1
ATOM 826 C C . GLY A 1 102 ? -22.035 1.689 26.804 1.00 66.88 102 GLY A C 1
ATOM 827 O O . GLY A 1 102 ? -20.895 1.871 27.225 1.00 66.88 102 GLY A O 1
ATOM 828 N N . PHE A 1 103 ? -23.087 2.381 27.239 1.00 66.81 103 PHE A N 1
ATOM 829 C CA . PHE A 1 103 ? -23.031 3.403 28.283 1.00 66.81 103 PHE A CA 1
ATOM 830 C C . PHE A 1 103 ? -24.141 3.129 29.285 1.00 66.81 103 PHE A C 1
ATOM 832 O O . PHE A 1 103 ? -25.278 2.865 28.885 1.00 66.81 103 PHE A O 1
ATOM 839 N N . LYS A 1 104 ? -23.816 3.225 30.569 1.00 67.00 104 LYS A N 1
ATOM 840 C CA . LYS A 1 104 ? -24.786 3.283 31.653 1.00 67.00 104 LYS A CA 1
ATOM 841 C C . LYS A 1 104 ? -24.516 4.522 32.491 1.00 67.00 104 LYS A C 1
ATOM 843 O O . LYS A 1 104 ? -23.391 5.001 32.597 1.00 67.00 104 LYS A O 1
ATOM 848 N N . PHE A 1 105 ? -25.575 5.026 33.092 1.00 65.31 105 PHE A N 1
ATOM 849 C CA . PHE A 1 105 ? -25.531 6.170 33.980 1.00 65.31 105 PHE A CA 1
ATOM 850 C C . PHE A 1 105 ? -26.087 5.734 35.326 1.00 65.31 105 PHE A C 1
ATOM 852 O O . PHE A 1 105 ? -27.147 5.104 35.382 1.00 65.31 105 PHE A O 1
ATOM 859 N N . ARG A 1 106 ? -25.366 6.041 36.401 1.00 62.44 106 ARG A N 1
ATOM 860 C CA . ARG A 1 106 ? -25.767 5.694 37.761 1.00 62.44 106 ARG A CA 1
ATOM 861 C C . ARG A 1 106 ? -25.926 6.958 38.586 1.00 62.44 106 ARG A C 1
ATOM 863 O O . ARG A 1 106 ? -24.943 7.588 38.949 1.00 62.44 106 ARG A O 1
ATOM 870 N N . SER A 1 107 ? -27.168 7.309 38.900 1.00 62.12 107 SER A N 1
ATOM 871 C CA . SER A 1 107 ? -27.488 8.395 39.830 1.00 62.12 107 SER A CA 1
ATOM 872 C C . SER A 1 107 ? -27.691 7.841 41.233 1.00 62.12 107 SER A C 1
ATOM 874 O O . SER A 1 107 ? -28.403 6.853 41.399 1.00 62.12 107 SER A O 1
ATOM 876 N N . ASN A 1 108 ? -27.111 8.502 42.235 1.00 55.31 108 ASN A N 1
ATOM 877 C CA . ASN A 1 108 ? -27.424 8.248 43.645 1.00 55.31 108 ASN A CA 1
ATOM 878 C C . ASN A 1 108 ? -28.506 9.203 44.181 1.00 55.31 108 ASN A C 1
ATOM 880 O O . ASN A 1 108 ? -28.862 9.122 45.352 1.00 55.31 108 ASN A O 1
ATOM 884 N N . VAL A 1 109 ? -29.035 10.100 43.340 1.00 59.59 109 VAL A N 1
ATOM 885 C CA . VAL A 1 109 ? -30.146 10.990 43.693 1.00 59.59 109 VAL A CA 1
ATOM 886 C C . VAL A 1 109 ? -31.451 10.534 43.057 1.00 59.59 109 VAL A C 1
ATOM 888 O O . VAL A 1 109 ? -31.485 10.150 41.888 1.00 59.59 109 VAL A O 1
ATOM 891 N N . SER A 1 110 ? -32.528 10.612 43.843 1.00 61.12 110 SER A N 1
ATOM 892 C CA . SER A 1 110 ? -33.904 10.272 43.456 1.00 61.12 110 SER A CA 1
ATOM 893 C C . SER A 1 110 ? -34.546 11.287 42.504 1.00 61.12 110 SER A C 1
ATOM 895 O O . SER A 1 110 ? -35.620 11.030 41.964 1.00 61.12 110 SER A O 1
ATOM 897 N N . LYS A 1 111 ? -33.907 12.445 42.297 1.00 64.44 111 LYS A N 1
ATOM 898 C CA . LYS A 1 111 ? -34.399 13.513 41.422 1.00 64.44 111 LYS A CA 1
ATOM 899 C C . LYS A 1 111 ? -34.028 13.252 39.963 1.00 64.44 111 LYS A C 1
ATOM 901 O O . LYS A 1 111 ? -32.942 12.760 39.658 1.00 64.44 111 LYS A O 1
ATOM 906 N N . ASN A 1 112 ? -34.935 13.625 39.060 1.00 62.19 112 ASN A N 1
ATOM 907 C CA . ASN A 1 112 ? -34.741 13.470 37.621 1.00 62.19 112 ASN A CA 1
ATOM 908 C C . ASN A 1 112 ? -33.549 14.311 37.143 1.00 62.19 112 ASN A C 1
ATOM 910 O O . ASN A 1 112 ? -33.603 15.538 37.157 1.00 62.19 112 ASN A O 1
ATOM 914 N N . THR A 1 113 ? -32.500 13.637 36.678 1.00 63.66 113 THR A N 1
ATOM 915 C CA . THR A 1 113 ? -31.350 14.230 35.984 1.00 63.66 113 THR A CA 1
ATOM 916 C C . THR A 1 113 ? -31.377 13.789 34.526 1.00 63.66 113 THR A C 1
ATOM 918 O O . THR A 1 113 ? -31.791 12.667 34.220 1.00 63.66 113 THR A O 1
ATOM 921 N N . LYS A 1 114 ? -30.973 14.668 33.603 1.00 67.81 114 LYS A N 1
ATOM 922 C CA . LYS A 1 114 ? -30.900 14.328 32.176 1.00 67.81 114 LYS A CA 1
ATOM 923 C C . LYS A 1 114 ? -29.467 14.393 31.689 1.00 67.81 114 LYS A C 1
ATOM 925 O O . LYS A 1 114 ? -28.720 15.323 31.988 1.00 67.81 114 LYS A O 1
ATOM 930 N N . ILE A 1 115 ? -29.105 13.393 30.897 1.00 70.12 115 ILE A N 1
ATOM 931 C CA . ILE A 1 115 ? -27.817 13.318 30.224 1.00 70.12 115 ILE A CA 1
ATOM 932 C C . ILE A 1 115 ? -28.098 13.182 28.743 1.00 70.12 115 ILE A C 1
ATOM 934 O O . ILE A 1 115 ? -28.723 12.221 28.295 1.00 70.12 115 ILE A O 1
ATOM 938 N N . HIS A 1 116 ? -27.605 14.145 27.984 1.00 74.69 116 HIS A N 1
ATOM 939 C CA . HIS A 1 116 ? -27.672 14.125 26.538 1.00 74.69 116 HIS A CA 1
ATOM 940 C C . HIS A 1 116 ? -26.287 13.759 26.014 1.00 74.69 116 HIS A C 1
ATOM 942 O O . HIS A 1 116 ? -25.385 14.598 25.944 1.00 74.69 116 HIS A O 1
ATOM 948 N N . LEU A 1 117 ? -26.121 12.481 25.668 1.00 72.88 117 LEU A N 1
ATOM 949 C CA . LEU A 1 117 ? -24.942 11.995 24.961 1.00 72.88 117 LEU A CA 1
ATOM 950 C C . LEU A 1 117 ? -25.051 12.430 23.494 1.00 72.88 117 LEU A C 1
ATOM 952 O O . LEU A 1 117 ? -25.975 12.008 22.797 1.00 72.88 117 LEU A O 1
ATOM 956 N N . LYS A 1 118 ? -24.136 13.277 23.021 1.00 80.31 118 LYS A N 1
ATOM 957 C CA . LYS A 1 118 ? -24.072 13.623 21.595 1.00 80.31 118 LYS A CA 1
ATOM 958 C C . LYS A 1 118 ? -23.375 12.511 20.811 1.00 80.31 118 LYS A C 1
ATOM 960 O O . LYS A 1 118 ? -22.701 11.653 21.385 1.00 80.31 118 LYS A O 1
ATOM 965 N N . THR A 1 119 ? -23.532 12.539 19.489 1.00 80.19 119 THR A N 1
ATOM 966 C CA . THR A 1 119 ? -22.825 11.625 18.585 1.00 80.19 119 THR A CA 1
ATOM 967 C C . THR A 1 119 ? -21.317 11.717 18.834 1.00 80.19 119 THR A C 1
ATOM 969 O O . THR A 1 119 ? -20.780 12.828 18.835 1.00 80.19 119 THR A O 1
ATOM 972 N N . PRO A 1 120 ? -20.626 10.588 19.062 1.00 80.69 120 PRO A N 1
ATOM 973 C CA . PRO A 1 120 ? -19.194 10.614 19.292 1.00 80.69 120 PRO A CA 1
ATOM 974 C C . PRO A 1 120 ? -18.407 10.900 18.023 1.00 80.69 120 PRO A C 1
ATOM 976 O O . PRO A 1 120 ? -18.764 10.441 16.938 1.00 80.69 120 PRO A O 1
ATOM 979 N N . THR A 1 121 ? -17.260 11.543 18.202 1.00 87.69 121 THR A N 1
ATOM 980 C CA . THR A 1 121 ? -16.192 11.539 17.202 1.00 87.69 121 THR A CA 1
ATOM 981 C C . THR A 1 121 ? -15.297 10.337 17.465 1.00 87.69 121 THR A C 1
ATOM 983 O O . THR A 1 121 ? -14.876 10.120 18.601 1.00 87.69 121 THR A O 1
ATOM 986 N N . ILE A 1 122 ? -15.009 9.553 16.429 1.00 87.88 122 ILE A N 1
ATOM 987 C CA . ILE A 1 122 ? -14.149 8.370 16.512 1.00 87.88 122 ILE A CA 1
ATOM 988 C C . ILE A 1 122 ? -12.947 8.610 15.607 1.00 87.88 122 ILE A C 1
ATOM 990 O O . ILE A 1 122 ? -13.116 8.849 14.413 1.00 87.88 122 ILE A O 1
ATOM 994 N N . SER A 1 123 ? -11.741 8.532 16.161 1.00 89.31 123 SER A N 1
ATOM 995 C CA . SER A 1 123 ? -10.506 8.468 15.384 1.00 89.31 123 SER A CA 1
ATOM 996 C C . SER A 1 123 ? -9.820 7.125 15.596 1.00 89.31 123 SER A C 1
ATOM 998 O O . SER A 1 123 ? -9.936 6.506 16.656 1.00 89.31 123 SER A O 1
ATOM 1000 N N . ALA A 1 124 ? -9.130 6.659 14.558 1.00 88.62 124 ALA A N 1
ATOM 1001 C CA . ALA A 1 124 ? -8.410 5.398 14.561 1.00 88.62 124 ALA A CA 1
ATOM 1002 C C . ALA A 1 124 ? -7.007 5.614 13.995 1.00 88.62 124 ALA A C 1
ATOM 1004 O O . ALA A 1 124 ? -6.852 6.184 12.915 1.00 88.62 124 ALA A O 1
ATOM 1005 N N . LYS A 1 125 ? -5.994 5.133 14.709 1.00 87.69 125 LYS A N 1
ATOM 1006 C CA . LYS A 1 125 ? -4.596 5.139 14.283 1.00 87.69 125 LYS A CA 1
ATOM 1007 C C . LYS A 1 125 ? -4.147 3.700 14.058 1.00 87.69 125 LYS A C 1
ATOM 1009 O O . LYS A 1 125 ? -4.311 2.873 14.950 1.00 87.69 125 LYS A O 1
ATOM 1014 N N . SER A 1 126 ? -3.586 3.393 12.885 1.00 87.44 126 SER A N 1
ATOM 1015 C CA . SER A 1 126 ? -2.968 2.079 12.658 1.00 87.44 126 SER A CA 1
ATOM 1016 C C . SER A 1 126 ? -1.772 1.911 13.591 1.00 87.44 126 SER A C 1
ATOM 1018 O O . SER A 1 126 ? -0.931 2.803 13.683 1.00 87.44 126 SER A O 1
ATOM 1020 N N . LEU A 1 127 ? -1.702 0.772 14.272 1.00 86.38 127 LEU A N 1
ATOM 1021 C CA . LEU A 1 127 ? -0.525 0.351 15.035 1.00 86.38 127 LEU A CA 1
ATOM 1022 C C . LEU A 1 127 ? 0.367 -0.587 14.228 1.00 86.38 127 LEU A C 1
ATOM 1024 O O . LEU A 1 127 ? 1.347 -1.103 14.761 1.00 86.38 127 LEU A O 1
ATOM 1028 N N . MET A 1 128 ? 0.007 -0.823 12.969 1.00 84.81 128 MET A N 1
ATOM 1029 C CA . MET A 1 128 ? 0.660 -1.774 12.090 1.00 84.81 128 MET A CA 1
ATOM 1030 C C . MET A 1 128 ? 1.150 -1.085 10.834 1.00 84.81 128 MET A C 1
ATOM 1032 O O . MET A 1 128 ? 0.454 -0.241 10.259 1.00 84.81 128 MET A O 1
ATOM 1036 N N . GLU A 1 129 ? 2.330 -1.502 10.412 1.00 87.94 129 GLU A N 1
ATOM 1037 C CA . GLU A 1 129 ? 3.013 -1.028 9.223 1.00 87.94 129 GLU A CA 1
ATOM 1038 C C . GLU A 1 129 ? 3.457 -2.241 8.411 1.00 87.94 129 GLU A C 1
ATOM 1040 O O . GLU A 1 129 ? 4.050 -3.175 8.956 1.00 87.94 129 GLU A O 1
ATOM 1045 N N . PHE A 1 130 ? 3.140 -2.252 7.118 1.00 89.94 130 PHE A N 1
ATOM 1046 C CA . PHE A 1 130 ? 3.615 -3.303 6.228 1.00 89.94 130 PHE A CA 1
ATOM 1047 C C . PHE A 1 130 ? 5.106 -3.131 5.969 1.00 89.94 130 PHE A C 1
ATOM 1049 O O . PHE A 1 130 ? 5.591 -2.025 5.751 1.00 89.94 130 PHE A O 1
ATOM 1056 N N . VAL A 1 131 ? 5.820 -4.248 5.954 1.00 92.31 131 VAL A N 1
ATOM 1057 C CA . VAL A 1 131 ? 7.214 -4.314 5.529 1.00 92.31 131 VAL A CA 1
ATOM 1058 C C . VAL A 1 131 ? 7.239 -5.128 4.249 1.00 92.31 131 VAL A C 1
ATOM 1060 O O . VAL A 1 131 ? 7.128 -6.356 4.275 1.00 92.31 131 VAL A O 1
ATOM 1063 N N . ALA A 1 132 ? 7.304 -4.406 3.139 1.00 92.56 132 ALA A N 1
ATOM 1064 C CA . ALA A 1 132 ? 7.321 -4.927 1.785 1.00 92.56 132 ALA A CA 1
ATOM 1065 C C . ALA A 1 132 ? 7.904 -3.873 0.843 1.00 92.56 132 ALA A C 1
ATOM 1067 O O . ALA A 1 132 ? 7.908 -2.678 1.148 1.00 92.56 132 ALA A O 1
ATOM 1068 N N . GLU A 1 133 ? 8.356 -4.324 -0.318 1.00 91.56 133 GLU A N 1
ATOM 1069 C CA . GLU A 1 133 ? 8.769 -3.433 -1.388 1.00 91.56 133 GLU A CA 1
ATOM 1070 C C . GLU A 1 133 ? 7.519 -2.886 -2.095 1.00 91.56 133 GLU A C 1
ATOM 1072 O O . GLU A 1 133 ? 6.669 -3.675 -2.525 1.00 91.56 133 GLU A O 1
ATOM 1077 N N . PRO A 1 134 ? 7.393 -1.556 -2.264 1.00 90.44 134 PRO A N 1
ATOM 1078 C CA . PRO A 1 134 ? 6.242 -0.956 -2.941 1.00 90.44 134 PRO A CA 1
ATOM 1079 C C . PRO A 1 134 ? 6.192 -1.303 -4.436 1.00 90.44 134 PRO A C 1
ATOM 1081 O O . PRO A 1 134 ? 5.137 -1.182 -5.061 1.00 90.44 134 PRO A O 1
ATOM 1084 N N . GLU A 1 135 ? 7.319 -1.752 -4.998 1.00 89.38 135 GLU A N 1
ATOM 1085 C CA . GLU A 1 135 ? 7.462 -2.126 -6.401 1.00 89.38 135 GLU A CA 1
ATOM 1086 C C . GLU A 1 135 ? 8.036 -3.537 -6.577 1.00 89.38 135 GLU A C 1
ATOM 1088 O O . GLU A 1 135 ? 9.024 -3.918 -5.929 1.00 89.38 135 GLU A O 1
ATOM 1093 N N . GLN A 1 136 ? 7.439 -4.294 -7.502 1.00 90.38 136 GLN A N 1
ATOM 1094 C CA . GLN A 1 136 ? 7.791 -5.683 -7.793 1.00 90.38 136 GLN A CA 1
ATOM 1095 C C . GLN A 1 136 ? 7.721 -5.999 -9.288 1.00 90.38 136 GLN A C 1
ATOM 1097 O O . GLN A 1 136 ? 6.723 -5.731 -9.951 1.00 90.38 136 GLN A O 1
ATOM 1102 N N . CYS A 1 137 ? 8.772 -6.639 -9.799 1.00 89.06 137 CYS A N 1
ATOM 1103 C CA . CYS A 1 137 ? 8.838 -7.102 -11.183 1.00 89.06 137 CYS A CA 1
ATOM 1104 C C . CYS A 1 137 ? 7.825 -8.206 -11.471 1.00 89.06 137 CYS A C 1
ATOM 1106 O O . CYS A 1 137 ? 7.586 -9.075 -10.632 1.00 89.06 137 CYS A O 1
ATOM 1108 N N . ILE A 1 138 ? 7.307 -8.232 -12.696 1.00 90.06 138 ILE A N 1
ATOM 1109 C CA . ILE A 1 138 ? 6.429 -9.304 -13.167 1.00 90.06 138 ILE A CA 1
ATOM 1110 C C . ILE A 1 138 ? 7.156 -10.649 -13.057 1.00 90.06 138 ILE A C 1
ATOM 1112 O O . ILE A 1 138 ? 8.324 -10.781 -13.420 1.00 90.06 138 ILE A O 1
ATOM 1116 N N . GLY A 1 139 ? 6.469 -11.653 -12.519 1.00 89.81 139 GLY A N 1
ATOM 1117 C CA . GLY A 1 139 ? 6.977 -13.011 -12.360 1.00 89.81 139 GLY A CA 1
ATOM 1118 C C . GLY A 1 139 ? 7.866 -13.241 -11.135 1.00 89.81 139 GLY A C 1
ATOM 1119 O O . GLY A 1 139 ? 8.089 -14.400 -10.784 1.00 89.81 139 GLY A O 1
ATOM 1120 N N . THR A 1 140 ? 8.343 -12.193 -10.454 1.00 92.38 140 THR A N 1
ATOM 1121 C CA . THR A 1 140 ? 9.168 -12.349 -9.244 1.00 92.38 140 THR A CA 1
ATOM 1122 C C . THR A 1 140 ? 8.307 -12.488 -7.997 1.00 92.38 140 THR A C 1
ATOM 1124 O O . THR A 1 140 ? 7.120 -12.163 -8.011 1.00 92.38 140 THR A O 1
ATOM 1127 N N . THR A 1 141 ? 8.901 -12.971 -6.905 1.00 95.12 141 THR A N 1
ATOM 1128 C CA . THR A 1 141 ? 8.268 -13.111 -5.585 1.00 95.12 141 THR A CA 1
ATOM 1129 C C . THR A 1 141 ? 8.863 -12.137 -4.575 1.00 95.12 141 THR A C 1
ATOM 1131 O O . THR A 1 141 ? 10.066 -11.885 -4.609 1.00 95.12 141 THR A O 1
ATOM 1134 N N . GLN A 1 142 ? 8.064 -11.684 -3.611 1.00 94.62 142 GLN A N 1
ATOM 1135 C CA . GLN A 1 142 ? 8.552 -11.021 -2.401 1.00 94.62 142 GLN A CA 1
ATOM 1136 C C . GLN A 1 142 ? 7.829 -11.546 -1.160 1.00 94.62 142 GLN A C 1
ATOM 1138 O O . GLN A 1 142 ? 6.695 -12.023 -1.248 1.00 94.62 142 GLN A O 1
ATOM 1143 N N . VAL A 1 143 ? 8.478 -11.436 -0.002 1.00 96.12 143 VAL A N 1
ATOM 1144 C CA . VAL A 1 143 ? 7.863 -11.739 1.294 1.00 96.12 143 VAL A CA 1
ATOM 1145 C C . VAL A 1 143 ? 7.318 -10.447 1.887 1.00 96.12 143 VAL A C 1
ATOM 1147 O O . VAL A 1 143 ? 8.060 -9.491 2.090 1.00 96.12 143 VAL A O 1
ATOM 1150 N N . VAL A 1 144 ? 6.025 -10.440 2.185 1.00 95.56 144 VAL A N 1
ATOM 1151 C CA . VAL A 1 144 ? 5.321 -9.345 2.847 1.00 95.56 144 VAL A CA 1
ATOM 1152 C C . VAL A 1 144 ? 5.133 -9.720 4.309 1.00 95.56 144 VAL A C 1
ATOM 1154 O O . VAL A 1 144 ? 4.636 -10.801 4.630 1.00 95.56 144 VAL A O 1
ATOM 1157 N N . THR A 1 145 ? 5.519 -8.819 5.204 1.00 92.25 145 THR A N 1
ATOM 1158 C CA . THR A 1 145 ? 5.296 -8.958 6.647 1.00 92.25 145 THR A CA 1
ATOM 1159 C C . THR A 1 145 ? 4.742 -7.657 7.227 1.00 92.25 145 THR A C 1
ATOM 1161 O O . THR A 1 145 ? 4.478 -6.698 6.498 1.00 92.25 145 THR A O 1
ATOM 1164 N N . TYR A 1 146 ? 4.529 -7.613 8.536 1.00 88.38 146 TYR A N 1
ATOM 1165 C CA . TYR A 1 146 ? 4.121 -6.417 9.259 1.00 88.38 146 TYR A CA 1
ATOM 1166 C C . TYR A 1 146 ? 5.016 -6.182 10.477 1.00 88.38 146 TYR A C 1
ATOM 1168 O O . TYR A 1 146 ? 5.564 -7.109 11.073 1.00 88.38 146 TYR A O 1
ATOM 1176 N N . ARG A 1 147 ? 5.144 -4.917 10.868 1.00 87.81 147 ARG A N 1
ATOM 1177 C CA . ARG A 1 147 ? 5.683 -4.494 12.160 1.00 87.81 147 ARG A CA 1
ATOM 1178 C C . ARG A 1 147 ? 4.587 -3.830 12.967 1.00 87.81 147 ARG A C 1
ATOM 1180 O O . ARG A 1 147 ? 3.691 -3.190 12.418 1.00 87.81 147 ARG A O 1
ATOM 1187 N N . THR A 1 148 ? 4.671 -3.991 14.276 1.00 84.69 148 THR A N 1
ATOM 1188 C CA . THR A 1 148 ? 3.779 -3.345 15.228 1.00 84.69 148 THR A CA 1
ATOM 1189 C C . THR A 1 148 ? 4.498 -2.198 15.930 1.00 84.69 148 THR A C 1
ATOM 1191 O O . THR A 1 148 ? 5.713 -2.218 16.128 1.00 84.69 148 THR A O 1
ATOM 1194 N N . SER A 1 149 ? 3.741 -1.171 16.304 1.00 79.56 149 SER A N 1
ATOM 1195 C CA . SER A 1 149 ? 4.236 -0.091 17.160 1.00 79.56 149 SER A CA 1
ATOM 1196 C C . SER A 1 149 ? 4.656 -0.632 18.535 1.00 79.56 149 SER A C 1
ATOM 1198 O O . SER A 1 149 ? 4.107 -1.629 19.006 1.00 79.56 149 SER A O 1
ATOM 1200 N N . SER A 1 150 ? 5.605 0.046 19.194 1.00 65.62 150 SER A N 1
ATOM 1201 C CA . SER A 1 150 ? 6.113 -0.347 20.519 1.00 65.62 150 SER A CA 1
ATOM 1202 C C . SER A 1 150 ? 4.976 -0.626 21.514 1.00 65.62 150 SER A C 1
ATOM 1204 O O . SER A 1 150 ? 4.070 0.193 21.667 1.00 65.62 150 SER A O 1
ATOM 1206 N N . GLY A 1 151 ? 5.022 -1.788 22.174 1.00 64.81 151 GLY A N 1
ATOM 1207 C CA . GLY A 1 151 ? 4.028 -2.223 23.162 1.00 64.81 151 GLY A CA 1
ATOM 1208 C C . GLY A 1 151 ? 2.805 -2.967 22.605 1.00 64.81 151 GLY A C 1
ATOM 1209 O O . GLY A 1 151 ? 2.003 -3.451 23.398 1.00 64.81 151 GLY A O 1
ATOM 1210 N N . TYR A 1 152 ? 2.661 -3.107 21.281 1.00 73.62 152 TYR A N 1
ATOM 1211 C CA . TYR A 1 152 ? 1.609 -3.922 20.661 1.00 73.62 152 TYR A CA 1
ATOM 1212 C C . TYR A 1 152 ? 2.201 -5.180 20.019 1.00 73.62 152 TYR A C 1
ATOM 1214 O O . TYR A 1 152 ? 3.162 -5.092 19.257 1.00 73.62 152 TYR A O 1
ATOM 1222 N N . VAL A 1 153 ? 1.626 -6.351 20.297 1.00 69.75 153 VAL A N 1
ATOM 1223 C CA . VAL A 1 153 ? 2.065 -7.632 19.723 1.00 69.75 153 VAL A CA 1
ATOM 1224 C C . VAL A 1 153 ? 0.853 -8.394 19.205 1.00 69.75 153 VAL A C 1
ATOM 1226 O O . VAL A 1 153 ? -0.183 -8.461 19.866 1.00 69.75 153 VAL A O 1
ATOM 1229 N N . ILE A 1 154 ? 0.993 -8.982 18.019 1.00 72.31 154 ILE A N 1
ATOM 1230 C CA . ILE A 1 154 ? 0.029 -9.938 17.476 1.00 72.31 154 ILE A CA 1
ATOM 1231 C C . ILE A 1 154 ? 0.594 -11.332 17.726 1.00 72.31 154 ILE A C 1
ATOM 1233 O O . ILE A 1 154 ? 1.573 -11.723 17.099 1.00 72.31 154 ILE A O 1
ATOM 1237 N N . ASN A 1 155 ? -0.023 -12.062 18.654 1.00 68.81 155 ASN A N 1
ATOM 1238 C CA . ASN A 1 155 ? 0.418 -13.400 19.062 1.00 68.81 155 ASN A CA 1
ATOM 1239 C C . ASN A 1 155 ? -0.193 -14.532 18.214 1.00 68.81 155 ASN A C 1
ATOM 1241 O O . ASN A 1 155 ? 0.041 -15.702 18.499 1.00 68.81 155 ASN A O 1
ATOM 1245 N N . GLU A 1 156 ? -0.992 -14.203 17.198 1.00 74.62 156 GLU A N 1
ATOM 1246 C CA . GLU A 1 156 ? -1.745 -15.162 16.383 1.00 74.62 156 GLU A CA 1
ATOM 1247 C C . GLU A 1 156 ? -1.400 -14.985 14.892 1.00 74.62 156 GLU A C 1
ATOM 1249 O O . GLU A 1 156 ? -1.223 -13.849 14.444 1.00 74.62 156 GLU A O 1
ATOM 1254 N N . PRO A 1 157 ? -1.317 -16.068 14.097 1.00 77.44 157 PRO A N 1
ATOM 1255 C CA . PRO A 1 157 ? -1.199 -15.968 12.644 1.00 77.44 157 PRO A CA 1
ATOM 1256 C C . PRO A 1 157 ? -2.366 -15.190 12.025 1.00 77.44 157 PRO A C 1
ATOM 1258 O O . PRO A 1 157 ? -3.510 -15.329 12.463 1.00 77.44 157 PRO A O 1
ATOM 1261 N N . VAL A 1 158 ? -2.098 -14.420 10.967 1.00 84.06 158 VAL A N 1
ATOM 1262 C CA . VAL A 1 158 ? -3.141 -13.696 10.226 1.00 84.06 158 VAL A CA 1
ATOM 1263 C C . VAL A 1 158 ? -3.482 -14.414 8.921 1.00 84.06 158 VAL A C 1
ATOM 1265 O O . VAL A 1 158 ? -2.659 -15.142 8.363 1.00 84.06 158 VAL A O 1
ATOM 1268 N N . ASN A 1 159 ? -4.708 -14.207 8.435 1.00 88.38 159 ASN A N 1
ATOM 1269 C CA . ASN A 1 159 ? -5.158 -14.713 7.139 1.00 88.38 159 ASN A CA 1
ATOM 1270 C C . ASN A 1 159 ? -4.943 -13.651 6.061 1.00 88.38 159 ASN A C 1
ATOM 1272 O O . ASN A 1 159 ? -5.653 -12.641 6.011 1.00 88.38 159 ASN A O 1
ATOM 1276 N N . TRP A 1 160 ? -3.968 -13.909 5.202 1.00 92.31 160 TRP A N 1
ATOM 1277 C CA . TRP A 1 160 ? -3.580 -13.076 4.080 1.00 92.31 160 TRP A CA 1
ATOM 1278 C C . TRP A 1 160 ? -4.478 -13.308 2.868 1.00 92.31 160 TRP A C 1
ATOM 1280 O O . TRP A 1 160 ? -4.947 -14.415 2.605 1.00 92.31 160 TRP A O 1
ATOM 1290 N N . TYR A 1 161 ? -4.675 -12.251 2.095 1.00 93.94 161 TYR A N 1
ATOM 1291 C CA . TYR A 1 161 ? -5.338 -12.285 0.803 1.00 93.94 161 TYR A CA 1
ATOM 1292 C C . TYR A 1 161 ? -4.618 -11.361 -0.178 1.00 93.94 161 TYR A C 1
ATOM 1294 O O . TYR A 1 161 ? -3.882 -10.452 0.212 1.00 93.94 161 TYR A O 1
ATOM 1302 N N . VAL A 1 162 ? -4.872 -11.578 -1.466 1.00 96.12 162 VAL A N 1
ATOM 1303 C CA . VAL A 1 162 ? -4.414 -10.696 -2.540 1.00 96.12 162 VAL A CA 1
ATOM 1304 C C . VAL A 1 162 ? -5.560 -10.333 -3.479 1.00 96.12 162 VAL A C 1
ATOM 1306 O O . VAL A 1 162 ? -6.531 -11.078 -3.608 1.00 96.12 162 VAL A O 1
ATOM 1309 N N . LYS A 1 163 ? -5.450 -9.175 -4.129 1.00 95.44 163 LYS A N 1
ATOM 1310 C CA . LYS A 1 163 ? -6.336 -8.687 -5.196 1.00 95.44 163 LYS A CA 1
ATOM 1311 C C . LYS A 1 163 ? -5.487 -8.158 -6.356 1.00 95.44 163 LYS A C 1
ATOM 1313 O O . LYS A 1 163 ? -4.329 -7.793 -6.156 1.00 95.44 163 LYS A O 1
ATOM 1318 N N . GLY A 1 164 ? -6.081 -8.066 -7.546 1.00 95.12 164 GLY A N 1
ATOM 1319 C CA . GLY A 1 164 ? -5.405 -7.546 -8.738 1.00 95.12 164 GLY A CA 1
ATOM 1320 C C . GLY A 1 164 ? -4.309 -8.486 -9.241 1.00 95.12 164 GLY A C 1
ATOM 1321 O O . GLY A 1 164 ? -4.493 -9.708 -9.248 1.00 95.12 164 GLY A O 1
ATOM 1322 N N . ASP A 1 165 ? -3.174 -7.908 -9.632 1.00 94.94 165 ASP A N 1
ATOM 1323 C CA . ASP A 1 165 ? -2.069 -8.601 -10.309 1.00 94.94 165 ASP A CA 1
ATOM 1324 C C . ASP A 1 165 ? -1.040 -9.231 -9.361 1.00 94.94 165 ASP A C 1
ATOM 1326 O O . ASP A 1 165 ? 0.151 -9.322 -9.658 1.00 94.94 165 ASP A O 1
ATOM 1330 N N . LEU A 1 166 ? -1.530 -9.766 -8.242 1.00 96.81 166 LEU A N 1
ATOM 1331 C CA . LEU A 1 166 ? -0.757 -10.598 -7.323 1.00 96.81 166 LEU A CA 1
ATOM 1332 C C . LEU A 1 166 ? -1.364 -11.994 -7.186 1.00 96.81 166 LEU A C 1
ATOM 1334 O O . LEU A 1 166 ? -2.576 -12.192 -7.304 1.00 96.81 166 LEU A O 1
ATOM 1338 N N . GLU A 1 167 ? -0.503 -12.957 -6.882 1.00 97.00 167 GLU A N 1
ATOM 1339 C CA . GLU A 1 167 ? -0.856 -14.304 -6.440 1.00 97.00 167 GLU A CA 1
ATOM 1340 C C . GLU A 1 167 ? -0.098 -14.644 -5.149 1.00 97.00 167 GLU A C 1
ATOM 1342 O O . GLU A 1 167 ? 1.050 -14.234 -4.973 1.00 97.00 167 GLU A O 1
ATOM 1347 N N . ILE A 1 168 ? -0.731 -15.374 -4.226 1.00 97.25 168 ILE A N 1
ATOM 1348 C CA . ILE A 1 168 ? -0.041 -15.905 -3.042 1.00 97.25 168 ILE A CA 1
ATOM 1349 C C . ILE A 1 168 ? 0.665 -17.199 -3.433 1.00 97.25 168 ILE A C 1
ATOM 1351 O O . ILE A 1 168 ? 0.059 -18.083 -4.038 1.00 97.25 168 ILE A O 1
ATOM 1355 N N . ILE A 1 169 ? 1.929 -17.324 -3.038 1.00 97.25 169 ILE A N 1
ATOM 1356 C CA . ILE A 1 169 ? 2.721 -18.540 -3.198 1.00 97.25 169 ILE A CA 1
ATOM 1357 C C . ILE A 1 169 ? 2.817 -19.241 -1.841 1.00 97.25 169 ILE A C 1
ATOM 1359 O O . ILE A 1 169 ? 3.425 -18.726 -0.904 1.00 97.25 169 ILE A O 1
ATOM 1363 N N . GLY A 1 170 ? 2.226 -20.432 -1.740 1.00 93.88 170 GLY A N 1
ATOM 1364 C CA . GLY A 1 170 ? 2.236 -21.240 -0.519 1.00 93.88 170 GLY A CA 1
ATOM 1365 C C . GLY A 1 170 ? 1.062 -20.941 0.418 1.00 93.88 170 GLY A C 1
ATOM 1366 O O . GLY A 1 170 ? -0.089 -20.928 -0.011 1.00 93.88 170 GLY A O 1
ATOM 1367 N N . SER A 1 171 ? 1.348 -20.771 1.713 1.00 92.81 171 SER A N 1
ATOM 1368 C CA . SER A 1 171 ? 0.321 -20.591 2.749 1.00 92.81 171 SER A CA 1
ATOM 1369 C C . SER A 1 171 ? -0.266 -19.179 2.741 1.00 92.81 171 SER A C 1
ATOM 1371 O O . SER A 1 171 ? 0.463 -18.192 2.665 1.00 92.81 171 SER A O 1
ATOM 1373 N N . THR A 1 172 ? -1.585 -19.083 2.908 1.00 92.12 172 THR A N 1
ATOM 1374 C CA . THR A 1 172 ? -2.297 -17.822 3.174 1.00 92.12 172 THR A CA 1
ATOM 1375 C C . THR A 1 172 ? -2.381 -17.500 4.667 1.00 92.12 172 THR A C 1
ATOM 1377 O O . THR A 1 172 ? -2.842 -16.425 5.031 1.00 92.12 172 THR A O 1
ATOM 1380 N N . ASN A 1 173 ? -1.953 -18.407 5.548 1.00 90.38 173 ASN A N 1
ATOM 1381 C CA . ASN A 1 173 ? -1.986 -18.222 6.995 1.00 90.38 173 ASN A CA 1
ATOM 1382 C C . ASN A 1 173 ? -0.561 -18.202 7.560 1.00 90.38 173 ASN A C 1
ATOM 1384 O O . ASN A 1 173 ? 0.223 -19.123 7.306 1.00 90.38 173 ASN A O 1
ATOM 1388 N N . GLY A 1 174 ? -0.228 -17.152 8.311 1.00 88.06 174 GLY A N 1
ATOM 1389 C CA . GLY A 1 174 ? 1.093 -16.998 8.914 1.00 88.06 174 GLY A CA 1
ATOM 1390 C C . GLY A 1 174 ? 1.391 -15.574 9.374 1.00 88.06 174 GLY A C 1
ATOM 1391 O O . GLY A 1 174 ? 0.592 -14.658 9.189 1.00 88.06 174 GLY A O 1
ATOM 1392 N N . ALA A 1 175 ? 2.573 -15.377 9.957 1.00 87.56 175 ALA A N 1
ATOM 1393 C CA . ALA A 1 175 ? 3.087 -14.047 10.305 1.00 87.56 175 ALA A CA 1
ATOM 1394 C C . ALA A 1 175 ? 3.557 -13.245 9.073 1.00 87.56 175 ALA A C 1
ATOM 1396 O O . ALA A 1 175 ? 3.738 -12.034 9.145 1.00 87.56 175 ALA A O 1
ATOM 1397 N N . ASN A 1 176 ? 3.766 -13.920 7.944 1.00 92.56 176 ASN A N 1
ATOM 1398 C CA . ASN A 1 176 ? 4.145 -13.337 6.664 1.00 92.56 176 ASN A CA 1
ATOM 1399 C C . ASN A 1 176 ? 3.460 -14.097 5.521 1.00 92.56 176 ASN A C 1
ATOM 1401 O O . ASN A 1 176 ? 2.897 -15.173 5.735 1.00 92.56 176 ASN A O 1
ATOM 1405 N N . VAL A 1 177 ? 3.527 -13.529 4.320 1.00 96.12 177 VAL A N 1
ATOM 1406 C CA . VAL A 1 177 ? 3.041 -14.154 3.088 1.00 96.12 177 VAL A CA 1
ATOM 1407 C C . VAL A 1 177 ? 4.025 -13.914 1.953 1.00 96.12 177 VAL A C 1
ATOM 1409 O O . VAL A 1 177 ? 4.605 -12.835 1.837 1.00 96.12 177 VAL A O 1
ATOM 1412 N N . THR A 1 178 ? 4.212 -14.913 1.095 1.00 97.44 178 THR A N 1
ATOM 1413 C CA . THR A 1 178 ? 4.964 -14.738 -0.153 1.00 97.44 178 THR A CA 1
ATOM 1414 C C . THR A 1 178 ? 3.984 -14.413 -1.269 1.00 97.44 178 THR A C 1
ATOM 1416 O O . THR A 1 178 ? 3.041 -15.170 -1.500 1.00 97.44 178 THR A O 1
ATOM 1419 N N . VAL A 1 179 ? 4.202 -13.302 -1.970 1.00 97.38 179 VAL A N 1
ATOM 1420 C CA . VAL A 1 179 ? 3.371 -12.883 -3.106 1.00 97.38 179 VAL A CA 1
ATOM 1421 C C . VAL A 1 179 ? 4.197 -12.794 -4.379 1.00 97.38 179 VAL A C 1
ATOM 1423 O O . VAL A 1 179 ? 5.345 -12.345 -4.358 1.00 97.38 179 VAL A O 1
ATOM 1426 N N . LYS A 1 180 ? 3.610 -13.205 -5.500 1.00 96.19 180 LYS A N 1
ATOM 1427 C CA . LYS A 1 180 ? 4.191 -13.108 -6.838 1.00 96.19 180 LYS A CA 1
ATOM 1428 C C . LYS A 1 180 ? 3.387 -12.144 -7.696 1.00 96.19 180 LYS A C 1
ATOM 1430 O O . LYS A 1 180 ? 2.160 -12.183 -7.687 1.00 96.19 180 LYS A O 1
ATOM 1435 N N . SER A 1 181 ? 4.087 -11.281 -8.426 1.00 94.00 181 SER A N 1
ATOM 1436 C CA . SER A 1 181 ? 3.463 -10.414 -9.425 1.00 94.00 181 SER A CA 1
ATOM 1437 C C . SER A 1 181 ? 3.145 -11.225 -10.680 1.00 94.00 181 SER A C 1
ATOM 1439 O O . SER A 1 181 ? 4.008 -11.950 -11.182 1.00 94.00 181 SER A O 1
ATOM 1441 N N . LYS A 1 182 ? 1.910 -11.124 -11.181 1.00 93.25 182 LYS A N 1
ATOM 1442 C CA . LYS A 1 182 ? 1.437 -11.865 -12.368 1.00 93.25 182 LYS A CA 1
ATOM 1443 C C . LYS A 1 182 ? 1.135 -10.980 -13.581 1.00 93.25 182 LYS A C 1
ATOM 1445 O O . LYS A 1 182 ? 0.866 -11.524 -14.647 1.00 93.25 182 LYS A O 1
ATOM 1450 N N . GLY A 1 183 ? 1.168 -9.656 -13.438 1.00 86.56 183 GLY A N 1
ATOM 1451 C CA . GLY A 1 183 ? 0.786 -8.735 -14.509 1.00 86.56 183 GLY A CA 1
ATOM 1452 C C . GLY A 1 183 ? 1.288 -7.306 -14.306 1.00 86.56 183 GLY A C 1
ATOM 1453 O O . GLY A 1 183 ? 2.047 -7.027 -13.380 1.00 86.56 183 GLY A O 1
ATOM 1454 N N . THR A 1 184 ? 0.880 -6.419 -15.214 1.00 85.38 184 THR A N 1
ATOM 1455 C CA . THR A 1 184 ? 1.271 -4.997 -15.286 1.00 85.38 184 THR A CA 1
ATOM 1456 C C . THR A 1 184 ? 0.332 -4.072 -14.499 1.00 85.38 184 THR A C 1
ATOM 1458 O O . THR A 1 184 ? 0.468 -2.850 -14.534 1.00 85.38 184 THR A O 1
ATOM 1461 N N . GLY A 1 185 ? -0.661 -4.621 -13.803 1.00 87.38 185 GLY A N 1
ATOM 1462 C CA . GLY A 1 185 ? -1.585 -3.886 -12.953 1.00 87.38 185 GLY A CA 1
ATOM 1463 C C . GLY A 1 185 ? -1.097 -3.736 -11.513 1.00 87.38 185 GLY A C 1
ATOM 1464 O O . GLY A 1 185 ? -0.182 -4.412 -11.048 1.00 87.38 185 GLY A O 1
ATOM 1465 N N . ILE A 1 186 ? -1.759 -2.853 -10.764 1.00 92.44 186 ILE A N 1
ATOM 1466 C CA . ILE A 1 186 ? -1.548 -2.743 -9.317 1.00 92.44 186 ILE A CA 1
ATOM 1467 C C . ILE A 1 186 ? -2.110 -3.994 -8.642 1.00 92.44 186 ILE A C 1
ATOM 1469 O O . ILE A 1 186 ? -3.252 -4.394 -8.882 1.00 92.44 186 ILE A O 1
ATOM 1473 N N . GLY A 1 187 ? -1.319 -4.583 -7.756 1.00 95.44 187 GLY A N 1
ATOM 1474 C CA . GLY A 1 187 ? -1.767 -5.624 -6.855 1.00 95.44 187 GLY A CA 1
ATOM 1475 C C . GLY A 1 187 ? -1.922 -5.115 -5.432 1.00 95.44 187 GLY A C 1
ATOM 1476 O O . GLY A 1 187 ? -1.174 -4.252 -4.977 1.00 95.44 187 GLY A O 1
ATOM 1477 N N . THR A 1 188 ? -2.873 -5.683 -4.703 1.00 96.56 188 THR A N 1
ATOM 1478 C CA . THR A 1 188 ? -3.063 -5.394 -3.280 1.00 96.56 188 THR A CA 1
ATOM 1479 C C . THR A 1 188 ? -2.829 -6.664 -2.490 1.00 96.56 188 THR A C 1
ATOM 1481 O O . THR A 1 188 ? -3.473 -7.675 -2.757 1.00 96.56 188 THR A O 1
ATOM 1484 N N . VAL A 1 189 ? -1.943 -6.609 -1.504 1.00 95.94 189 VAL A N 1
ATOM 1485 C CA . VAL A 1 189 ? -1.817 -7.624 -0.456 1.00 95.94 189 VAL A CA 1
ATOM 1486 C C . VAL A 1 189 ? -2.481 -7.086 0.800 1.00 95.94 189 VAL A C 1
ATOM 1488 O O . VAL A 1 189 ? -2.346 -5.911 1.138 1.00 95.94 189 VAL A O 1
ATOM 1491 N N . GLY A 1 190 ? -3.225 -7.927 1.498 1.00 93.00 190 GLY A N 1
ATOM 1492 C CA . GLY A 1 190 ? -3.848 -7.524 2.741 1.00 93.00 190 GLY A CA 1
ATOM 1493 C C . GLY A 1 190 ? -4.124 -8.696 3.649 1.00 93.00 190 GLY A C 1
ATOM 1494 O O . GLY A 1 190 ? -3.871 -9.849 3.308 1.00 93.00 190 GLY A O 1
ATOM 1495 N N . TYR A 1 191 ? -4.651 -8.392 4.823 1.00 88.50 191 TYR A N 1
ATOM 1496 C CA . TYR A 1 191 ? -5.173 -9.408 5.719 1.00 88.50 191 TYR A CA 1
ATOM 1497 C C . TYR A 1 191 ? -6.363 -8.884 6.507 1.00 88.50 191 TYR A C 1
ATOM 1499 O O . TYR A 1 191 ? -6.542 -7.674 6.705 1.00 88.50 191 TYR A O 1
ATOM 1507 N N . TYR A 1 192 ? -7.178 -9.828 6.966 1.00 81.25 192 TYR A N 1
ATOM 1508 C CA . TYR A 1 192 ? -8.311 -9.543 7.830 1.00 81.25 192 TYR A CA 1
ATOM 1509 C C . TYR A 1 192 ? -7.885 -9.747 9.287 1.00 81.25 192 TYR A C 1
ATOM 1511 O O . TYR A 1 192 ? -7.594 -10.876 9.676 1.00 81.25 192 TYR A O 1
ATOM 1519 N N . PRO A 1 193 ? -7.840 -8.686 10.116 1.00 72.75 193 PRO A N 1
ATOM 1520 C CA . PRO A 1 193 ? -7.494 -8.816 11.532 1.00 72.75 193 PRO A CA 1
ATOM 1521 C C . PRO A 1 193 ? -8.553 -9.608 12.315 1.00 72.75 193 PRO A C 1
ATOM 1523 O O . PRO A 1 193 ? -8.276 -10.072 13.418 1.00 72.75 193 PRO A O 1
ATOM 1526 N N . CYS A 1 194 ? -9.764 -9.727 11.757 1.00 71.25 194 CYS A N 1
ATOM 1527 C CA . CYS A 1 194 ? -10.862 -10.525 12.289 1.00 71.25 194 CYS A CA 1
ATOM 1528 C C . CYS A 1 194 ? -11.650 -11.184 11.153 1.00 71.25 194 CYS A C 1
ATOM 1530 O O . CYS A 1 194 ? -11.239 -12.222 10.654 1.00 71.25 194 CYS A O 1
ATOM 1532 N N . ASP A 1 195 ? -12.756 -10.574 10.722 1.00 69.62 195 ASP A N 1
ATOM 1533 C CA . ASP A 1 195 ? -13.565 -11.034 9.592 1.00 69.62 195 ASP A CA 1
ATOM 1534 C C . ASP A 1 195 ? -13.526 -9.991 8.469 1.00 69.62 195 ASP A C 1
ATOM 1536 O O . ASP A 1 195 ? -13.416 -8.788 8.716 1.00 69.62 195 ASP A O 1
ATOM 1540 N N . SER A 1 196 ? -13.665 -10.477 7.241 1.00 67.19 196 SER A N 1
ATOM 1541 C CA . SER A 1 196 ? -13.829 -9.717 6.006 1.00 67.19 196 SER A CA 1
ATOM 1542 C C . SER A 1 196 ? -14.848 -8.577 6.094 1.00 67.19 196 SER A C 1
ATOM 1544 O O . SER A 1 196 ? -14.645 -7.528 5.483 1.00 67.19 196 SER A O 1
ATOM 1546 N N . SER A 1 197 ? -15.898 -8.730 6.907 1.00 65.38 197 SER A N 1
ATOM 1547 C CA . SER A 1 197 ? -16.946 -7.720 7.104 1.00 65.38 197 SER A CA 1
ATOM 1548 C C . SER A 1 197 ? -16.546 -6.532 7.995 1.00 65.38 197 SER A C 1
ATOM 1550 O O . SER A 1 197 ? -17.234 -5.510 8.003 1.00 65.38 197 SER A O 1
ATOM 1552 N N . LEU A 1 198 ? -15.450 -6.639 8.756 1.00 64.00 198 LEU A N 1
ATOM 1553 C CA . LEU A 1 198 ? -15.033 -5.643 9.755 1.00 64.00 198 LEU A CA 1
ATOM 1554 C C . LEU A 1 198 ? -13.880 -4.750 9.280 1.00 64.00 198 LEU A C 1
ATOM 1556 O O . LEU A 1 198 ? -13.454 -3.856 10.010 1.00 64.00 198 LEU A O 1
ATOM 1560 N N . GLY A 1 199 ? -13.425 -4.950 8.044 1.00 72.25 199 GLY A N 1
ATOM 1561 C CA . GLY A 1 199 ? -12.343 -4.200 7.420 1.00 72.25 199 GLY A CA 1
ATOM 1562 C C . GLY A 1 199 ? -11.022 -4.964 7.406 1.00 72.25 199 GLY A C 1
ATOM 1563 O O . GLY A 1 199 ? -10.870 -6.019 8.021 1.00 72.25 199 GLY A O 1
ATOM 1564 N N . SER A 1 200 ? -10.060 -4.415 6.677 1.00 81.75 200 SER A N 1
ATOM 1565 C CA . SER A 1 200 ? -8.762 -5.033 6.425 1.00 81.75 200 SER A CA 1
ATOM 1566 C C . SER A 1 200 ? -7.626 -4.025 6.523 1.00 81.75 200 SER A C 1
ATOM 1568 O O . SER A 1 200 ? -7.836 -2.808 6.577 1.00 81.75 200 SER A O 1
ATOM 1570 N N . PHE A 1 201 ? -6.411 -4.559 6.563 1.00 86.88 201 PHE A N 1
ATOM 1571 C CA . PHE A 1 201 ? -5.194 -3.803 6.317 1.00 86.88 201 PHE A CA 1
ATOM 1572 C C . PHE A 1 201 ? -4.689 -4.182 4.936 1.00 86.88 201 PHE A C 1
ATOM 1574 O O . PHE A 1 201 ? -4.589 -5.368 4.629 1.00 86.88 201 PHE A O 1
ATOM 1581 N N . GLU A 1 202 ? -4.409 -3.180 4.112 1.00 92.19 202 GLU A N 1
ATOM 1582 C CA . GLU A 1 202 ? -4.027 -3.356 2.716 1.00 92.19 202 GLU A CA 1
ATOM 1583 C C . GLU A 1 202 ? -2.757 -2.570 2.409 1.00 92.19 202 GLU A C 1
ATOM 1585 O O . GLU A 1 202 ? -2.551 -1.462 2.908 1.00 92.19 202 GLU A O 1
ATOM 1590 N N . PHE A 1 203 ? -1.928 -3.159 1.558 1.00 93.69 203 PHE A N 1
ATOM 1591 C CA . PHE A 1 203 ? -0.732 -2.570 0.991 1.00 93.69 203 PHE A CA 1
ATOM 1592 C C . PHE A 1 203 ? -0.734 -2.818 -0.513 1.00 93.69 203 PHE A C 1
ATOM 1594 O O . PHE A 1 203 ? -1.018 -3.925 -0.974 1.00 93.69 203 PHE A O 1
ATOM 1601 N N . ASN A 1 204 ? -0.435 -1.776 -1.281 1.00 95.75 204 ASN A N 1
ATOM 1602 C CA . ASN A 1 204 ? -0.396 -1.865 -2.732 1.00 95.75 204 ASN A CA 1
ATOM 1603 C C . ASN A 1 204 ? 1.037 -2.080 -3.196 1.00 95.75 204 ASN A C 1
ATOM 1605 O O . ASN A 1 204 ? 1.925 -1.309 -2.840 1.00 95.75 204 ASN A O 1
ATOM 1609 N N . ILE A 1 205 ? 1.217 -3.089 -4.037 1.00 93.00 205 ILE A N 1
ATOM 1610 C CA . ILE A 1 205 ? 2.454 -3.364 -4.753 1.00 93.00 205 ILE A CA 1
ATOM 1611 C C . ILE A 1 205 ? 2.185 -3.051 -6.217 1.00 93.00 205 ILE A C 1
ATOM 1613 O O . ILE A 1 205 ? 1.211 -3.528 -6.805 1.00 93.00 205 ILE A O 1
ATOM 1617 N N . LYS A 1 206 ? 3.033 -2.216 -6.802 1.00 90.12 206 LYS A N 1
ATOM 1618 C CA . LYS A 1 206 ? 2.925 -1.818 -8.203 1.00 90.12 206 LYS A CA 1
ATOM 1619 C C . LYS A 1 206 ? 4.019 -2.502 -9.021 1.00 90.12 206 LYS A C 1
ATOM 1621 O O . LYS A 1 206 ? 5.075 -2.822 -8.470 1.00 90.12 206 LYS A O 1
ATOM 1626 N N . PRO A 1 207 ? 3.818 -2.714 -10.325 1.00 83.75 207 PRO A N 1
ATOM 1627 C CA . PRO A 1 207 ? 4.959 -2.902 -11.201 1.00 83.75 207 PRO A CA 1
ATOM 1628 C C . PRO A 1 207 ? 5.806 -1.619 -11.199 1.00 83.75 207 PRO A C 1
ATOM 1630 O O . PRO A 1 207 ? 5.282 -0.536 -10.902 1.00 83.75 207 PRO A O 1
ATOM 1633 N N . PRO A 1 208 ? 7.100 -1.713 -11.530 1.00 76.94 208 PRO A N 1
ATOM 1634 C CA . PRO A 1 208 ? 7.905 -0.528 -11.774 1.00 76.94 208 PRO A CA 1
ATOM 1635 C C . PRO A 1 208 ? 7.280 0.303 -12.884 1.00 76.94 208 PRO A C 1
ATOM 1637 O O . PRO A 1 208 ? 6.565 -0.203 -13.749 1.00 76.94 208 PRO A O 1
ATOM 1640 N N . LYS A 1 209 ? 7.585 1.594 -12.882 1.00 70.31 209 LYS A N 1
ATOM 1641 C CA . LYS A 1 209 ? 7.136 2.488 -13.940 1.00 70.31 209 LYS A CA 1
ATOM 1642 C C . LYS A 1 209 ? 7.800 2.094 -15.267 1.00 70.31 209 LYS A C 1
ATOM 1644 O O . LYS A 1 209 ? 8.978 2.351 -15.476 1.00 70.31 209 LYS A O 1
ATOM 1649 N N . GLU A 1 210 ? 7.022 1.470 -16.147 1.00 64.00 210 GLU A N 1
ATOM 1650 C CA . GLU A 1 210 ? 7.454 1.001 -17.473 1.00 64.00 210 GLU A CA 1
ATOM 1651 C C . GLU A 1 210 ? 7.401 2.091 -18.557 1.00 64.00 210 GLU A C 1
ATOM 1653 O O . GLU A 1 210 ? 7.567 1.797 -19.735 1.00 64.00 210 GLU A O 1
ATOM 1658 N N . ASP A 1 211 ? 7.153 3.358 -18.221 1.00 66.81 211 ASP A N 1
ATOM 1659 C CA . ASP A 1 211 ? 7.167 4.398 -19.248 1.00 66.81 211 ASP A CA 1
ATOM 1660 C C . ASP A 1 211 ? 7.762 5.708 -18.748 1.00 66.81 211 ASP A C 1
ATOM 1662 O O . ASP A 1 211 ? 7.402 6.247 -17.691 1.00 66.81 211 ASP A O 1
ATOM 1666 N N . PHE A 1 212 ? 8.694 6.209 -19.548 1.00 76.88 212 PHE A N 1
ATOM 1667 C CA . PHE A 1 212 ? 9.291 7.517 -19.410 1.00 76.88 212 PHE A CA 1
ATOM 1668 C C . PHE A 1 212 ? 9.392 8.167 -20.782 1.00 76.88 212 PHE A C 1
ATOM 1670 O O . PHE A 1 212 ? 9.581 7.511 -21.809 1.00 76.88 212 PHE A O 1
ATOM 1677 N N . GLU A 1 213 ? 9.285 9.486 -20.789 1.00 85.38 213 GLU A N 1
ATOM 1678 C CA . GLU A 1 213 ? 9.404 10.278 -22.001 1.00 85.38 213 GLU A CA 1
ATOM 1679 C C . GLU A 1 213 ? 10.801 10.882 -22.090 1.00 85.38 213 GLU A C 1
ATOM 1681 O O . GLU A 1 213 ? 11.415 11.230 -21.081 1.00 85.38 213 GLU A O 1
ATOM 1686 N N . ILE A 1 214 ? 11.304 11.006 -23.316 1.00 91.56 214 ILE A N 1
ATOM 1687 C CA . ILE A 1 214 ? 12.481 11.819 -23.600 1.00 91.56 214 ILE A CA 1
ATOM 1688 C C . ILE A 1 214 ? 11.958 13.203 -23.974 1.00 91.56 214 ILE A C 1
ATOM 1690 O O . ILE A 1 214 ? 11.294 13.366 -24.996 1.00 91.56 214 ILE A O 1
ATOM 1694 N N . SER A 1 215 ? 12.262 14.200 -23.155 1.00 93.00 215 SER A N 1
ATOM 1695 C CA . SER A 1 215 ? 11.829 15.578 -23.362 1.00 93.00 215 SER A CA 1
ATOM 1696 C C . SER A 1 215 ? 12.842 16.333 -24.208 1.00 93.00 215 SER A C 1
ATOM 1698 O O . SER A 1 215 ? 14.029 16.381 -23.890 1.00 93.00 215 SER A O 1
ATOM 1700 N N . GLY A 1 216 ? 12.381 16.980 -25.270 1.00 92.38 216 GLY A N 1
ATOM 1701 C CA . GLY A 1 216 ? 13.210 17.837 -26.105 1.00 92.38 216 GLY A CA 1
ATOM 1702 C C . GLY A 1 216 ? 12.403 18.458 -27.231 1.00 92.38 216 GLY A C 1
ATOM 1703 O O . GLY A 1 216 ? 11.173 18.409 -27.234 1.00 92.38 216 GLY A O 1
ATOM 1704 N N . LYS A 1 217 ? 13.095 19.080 -28.184 1.00 93.50 217 LYS A N 1
ATOM 1705 C CA . LYS A 1 217 ? 12.434 19.761 -29.297 1.00 93.50 217 LYS A CA 1
ATOM 1706 C C . LYS A 1 217 ? 11.860 18.717 -30.275 1.00 93.50 217 LYS A C 1
ATOM 1708 O O . LYS A 1 217 ? 12.639 17.924 -30.792 1.00 93.50 217 LYS A O 1
ATOM 1713 N N . PRO A 1 218 ? 10.545 18.713 -30.562 1.00 90.25 218 PRO A N 1
ATOM 1714 C CA . PRO A 1 218 ? 9.932 17.686 -31.408 1.00 90.25 218 PRO A CA 1
ATOM 1715 C C . PRO A 1 218 ? 10.232 17.879 -32.897 1.00 90.25 218 PRO A C 1
ATOM 1717 O O . PRO A 1 218 ? 10.241 16.905 -33.634 1.00 90.25 218 PRO A O 1
ATOM 1720 N N . ILE A 1 219 ? 10.496 19.118 -33.328 1.00 94.31 219 ILE A N 1
ATOM 1721 C CA . ILE A 1 219 ? 10.827 19.470 -34.713 1.00 94.31 219 ILE A CA 1
ATOM 1722 C C . ILE A 1 219 ? 12.211 20.114 -34.742 1.00 94.31 219 ILE A C 1
ATOM 1724 O O . ILE A 1 219 ? 12.453 21.105 -34.047 1.00 94.31 219 ILE A O 1
ATOM 1728 N N . VAL A 1 220 ? 13.116 19.585 -35.557 1.00 94.94 220 VAL A N 1
ATOM 1729 C CA . VAL A 1 220 ? 14.528 19.981 -35.599 1.00 94.94 220 VAL A CA 1
ATOM 1730 C C . VAL A 1 220 ? 14.980 20.281 -37.020 1.00 94.94 220 VAL A C 1
ATOM 1732 O O . VAL A 1 220 ? 14.338 19.881 -37.989 1.00 94.94 220 VAL A O 1
ATOM 1735 N N . ARG A 1 221 ? 16.101 20.991 -37.153 1.00 94.62 221 ARG A N 1
ATOM 1736 C CA . ARG A 1 221 ? 16.675 21.333 -38.459 1.00 94.62 221 ARG A CA 1
ATOM 1737 C C . ARG A 1 221 ? 18.119 20.851 -38.606 1.00 94.62 221 ARG A C 1
ATOM 1739 O O . ARG A 1 221 ? 18.815 20.712 -37.595 1.00 94.62 221 ARG A O 1
ATOM 1746 N N . PRO A 1 222 ? 18.609 20.621 -39.840 1.00 94.94 222 PRO A N 1
ATOM 1747 C CA . PRO A 1 222 ? 20.010 20.296 -40.081 1.00 94.94 222 PRO A CA 1
ATOM 1748 C C . PRO A 1 222 ? 20.960 21.299 -39.418 1.00 94.94 222 PRO A C 1
ATOM 1750 O O . PRO A 1 222 ? 20.719 22.505 -39.437 1.00 94.94 222 PRO A O 1
ATOM 1753 N N . LEU A 1 223 ? 22.059 20.795 -38.848 1.00 94.38 223 LEU A N 1
ATOM 1754 C CA . LEU A 1 223 ? 23.090 21.561 -38.131 1.00 94.38 223 LEU A CA 1
ATOM 1755 C C . LEU A 1 223 ? 22.654 22.209 -36.803 1.00 94.38 223 LEU A C 1
ATOM 1757 O O . LEU A 1 223 ? 23.519 22.770 -36.118 1.00 94.38 223 LEU A O 1
ATOM 1761 N N . GLU A 1 224 ? 21.379 22.101 -36.407 1.00 95.81 224 GLU A N 1
ATOM 1762 C CA . GLU A 1 224 ? 20.866 22.608 -35.131 1.00 95.81 224 GLU A CA 1
ATOM 1763 C C . GLU A 1 224 ? 21.480 21.845 -33.944 1.00 95.81 224 GLU A C 1
ATOM 1765 O O . GLU A 1 224 ? 21.707 20.635 -34.006 1.00 95.81 224 GLU A O 1
ATOM 1770 N N . THR A 1 225 ? 21.772 22.559 -32.852 1.00 97.00 225 THR A N 1
ATOM 1771 C CA . THR A 1 225 ? 22.292 21.978 -31.603 1.00 97.00 225 THR A CA 1
ATOM 1772 C C . THR A 1 225 ? 21.213 21.991 -30.531 1.00 97.00 225 THR A C 1
ATOM 1774 O O . THR A 1 225 ? 20.645 23.041 -30.243 1.00 97.00 225 THR A O 1
ATOM 1777 N N . LEU A 1 226 ? 20.952 20.833 -29.926 1.00 96.12 226 LEU A N 1
ATOM 1778 C CA . LEU A 1 226 ? 19.815 20.602 -29.035 1.00 96.12 226 LEU A CA 1
ATOM 1779 C C . LEU A 1 226 ? 20.235 19.775 -27.820 1.00 96.12 226 LEU A C 1
ATOM 1781 O O . LEU A 1 226 ? 21.251 19.079 -27.853 1.00 96.12 226 LEU A O 1
ATOM 1785 N N . VAL A 1 227 ? 19.433 19.835 -26.759 1.00 97.38 227 VAL A N 1
ATOM 1786 C CA . VAL A 1 227 ? 19.573 18.974 -25.580 1.00 97.38 227 VAL A CA 1
ATOM 1787 C C . VAL A 1 227 ? 18.255 18.244 -25.355 1.00 97.38 227 VAL A C 1
ATOM 1789 O O . VAL A 1 227 ? 17.194 18.865 -25.390 1.00 97.38 227 VAL A O 1
ATOM 1792 N N . TYR A 1 228 ? 18.345 16.937 -25.133 1.00 96.62 228 TYR A N 1
ATOM 1793 C CA . TYR A 1 228 ? 17.233 16.078 -24.743 1.00 96.62 228 TYR A CA 1
ATOM 1794 C C . TYR A 1 228 ? 17.434 15.611 -23.308 1.00 96.62 228 TYR A C 1
ATOM 1796 O O . TYR A 1 228 ? 18.564 15.338 -22.900 1.00 96.62 228 TYR A O 1
ATOM 1804 N N . TYR A 1 229 ? 16.342 15.517 -22.562 1.00 94.88 229 TYR A N 1
ATOM 1805 C CA . TYR A 1 229 ? 16.328 15.270 -21.127 1.00 94.88 229 TYR A CA 1
ATOM 1806 C C . TYR A 1 229 ? 15.456 14.068 -20.784 1.00 94.88 229 TYR A C 1
ATOM 1808 O O . TYR A 1 229 ? 14.419 13.838 -21.403 1.00 94.88 229 TYR A O 1
ATOM 1816 N N . LEU A 1 230 ? 15.859 13.345 -19.749 1.00 91.50 230 LEU A N 1
ATOM 1817 C CA . LEU A 1 230 ? 15.026 12.394 -19.031 1.00 91.50 230 LEU A CA 1
ATOM 1818 C C . LEU A 1 230 ? 14.452 13.064 -17.771 1.00 91.50 230 LEU A C 1
ATOM 1820 O O . LEU A 1 230 ? 15.074 13.985 -17.232 1.00 91.50 230 LEU A O 1
ATOM 1824 N N . PRO A 1 231 ? 13.284 12.622 -17.277 1.00 85.75 231 PRO A N 1
ATOM 1825 C CA . PRO A 1 231 ? 12.753 13.048 -15.988 1.00 85.75 231 PRO A CA 1
ATOM 1826 C C . PRO A 1 231 ? 13.766 12.810 -14.861 1.00 85.75 231 PRO A C 1
ATOM 1828 O O . PRO A 1 231 ? 14.382 11.750 -14.801 1.00 85.75 231 PRO A O 1
ATOM 1831 N N . ALA A 1 232 ? 13.909 13.767 -13.942 1.00 73.75 232 ALA A N 1
ATOM 1832 C CA . ALA A 1 232 ? 14.849 13.647 -12.823 1.00 73.75 232 ALA A CA 1
ATOM 1833 C C . ALA A 1 232 ? 14.523 12.455 -11.897 1.00 73.75 232 ALA A C 1
ATOM 1835 O O . ALA A 1 232 ? 15.429 11.768 -11.438 1.00 73.75 232 ALA A O 1
ATOM 1836 N N . ASP A 1 233 ? 13.234 12.153 -11.706 1.00 71.94 233 ASP A N 1
ATOM 1837 C CA . ASP A 1 233 ? 12.752 11.081 -10.819 1.00 71.94 233 ASP A CA 1
ATOM 1838 C C . ASP A 1 233 ? 12.400 9.792 -11.581 1.00 71.94 233 ASP A C 1
ATOM 1840 O O . ASP A 1 233 ? 11.491 9.048 -11.212 1.00 71.94 233 ASP A O 1
ATOM 1844 N N . ILE A 1 234 ? 13.080 9.535 -12.698 1.00 75.31 234 ILE A N 1
ATOM 1845 C CA . ILE A 1 234 ? 12.822 8.369 -13.554 1.00 75.31 234 ILE A CA 1
ATOM 1846 C C . ILE A 1 234 ? 13.191 7.031 -12.886 1.00 75.31 234 ILE A C 1
ATOM 1848 O O . ILE A 1 234 ? 12.721 5.981 -13.313 1.00 75.31 234 ILE A O 1
ATOM 1852 N N . GLY A 1 235 ? 14.017 7.054 -11.833 1.00 73.88 235 GLY A N 1
ATOM 1853 C CA . GLY A 1 235 ? 14.405 5.850 -11.089 1.00 73.88 235 GLY A CA 1
ATOM 1854 C C . GLY A 1 235 ? 15.296 4.880 -11.878 1.00 73.88 235 GLY A C 1
ATOM 1855 O O . GLY A 1 235 ? 15.389 3.707 -11.520 1.00 73.88 235 GLY A O 1
ATOM 1856 N N . LEU A 1 236 ? 15.943 5.351 -12.950 1.00 79.94 236 LEU A N 1
ATOM 1857 C CA . LEU A 1 236 ? 16.905 4.571 -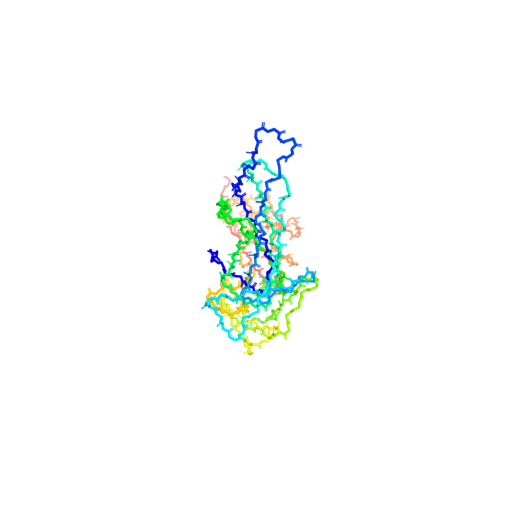13.726 1.00 79.94 236 LEU A CA 1
ATOM 1858 C C . LEU A 1 236 ? 18.327 4.777 -13.213 1.00 79.94 236 LEU A C 1
ATOM 1860 O O . LEU A 1 236 ? 18.705 5.859 -12.773 1.00 79.94 236 LEU A O 1
ATOM 1864 N N . SER A 1 237 ? 19.135 3.732 -13.343 1.00 83.88 237 SER A N 1
ATOM 1865 C CA . SER A 1 237 ? 20.578 3.764 -13.096 1.00 83.88 237 SER A CA 1
ATOM 1866 C C . SER A 1 237 ? 21.345 3.362 -14.356 1.00 83.88 237 SER A C 1
ATOM 1868 O O . SER A 1 237 ? 20.787 2.712 -15.240 1.00 83.88 237 SER A O 1
ATOM 1870 N N . ASN A 1 238 ? 22.627 3.732 -14.451 1.00 87.12 238 ASN A N 1
ATOM 1871 C CA . ASN A 1 238 ? 23.504 3.393 -15.584 1.00 87.12 238 ASN A CA 1
ATOM 1872 C C . ASN A 1 238 ? 22.912 3.768 -16.952 1.00 87.12 238 ASN A C 1
ATOM 1874 O O . ASN A 1 238 ? 22.906 2.966 -17.886 1.00 87.12 238 ASN A O 1
ATOM 1878 N N . ILE A 1 239 ? 22.379 4.985 -17.049 1.00 90.62 239 ILE A N 1
ATOM 1879 C CA . ILE A 1 239 ? 21.744 5.479 -18.266 1.00 90.62 239 ILE A CA 1
ATOM 1880 C C . ILE A 1 239 ? 22.798 5.650 -19.367 1.00 90.62 239 ILE A C 1
ATOM 1882 O O . ILE A 1 239 ? 23.878 6.199 -19.155 1.00 90.62 239 ILE A O 1
ATOM 1886 N N . THR A 1 240 ? 22.461 5.194 -20.568 1.00 92.69 240 THR A N 1
ATOM 1887 C CA . THR A 1 240 ? 23.249 5.351 -21.789 1.00 92.69 240 THR A CA 1
ATOM 1888 C C . THR A 1 240 ? 22.381 5.944 -22.888 1.00 92.69 240 THR A C 1
ATOM 1890 O O . THR A 1 240 ? 21.183 5.669 -22.963 1.00 92.69 240 THR A O 1
ATOM 1893 N N . PHE A 1 241 ? 22.991 6.753 -23.754 1.00 94.56 241 PHE A N 1
ATOM 1894 C CA . PHE A 1 241 ? 22.323 7.335 -24.914 1.00 94.56 241 PHE A CA 1
ATOM 1895 C C . PHE A 1 241 ? 22.941 6.809 -26.207 1.00 94.56 241 PHE A C 1
ATOM 1897 O O . PHE A 1 241 ? 24.159 6.831 -26.379 1.00 94.56 241 PHE A O 1
ATOM 1904 N N . GLN A 1 242 ? 22.091 6.385 -27.136 1.00 95.88 242 GLN A N 1
ATOM 1905 C CA . GLN A 1 242 ? 22.449 6.099 -28.521 1.00 95.88 242 GLN A CA 1
ATOM 1906 C C . GLN A 1 242 ? 21.728 7.096 -29.423 1.00 95.88 242 GLN A C 1
ATOM 1908 O O . GLN A 1 242 ? 20.520 7.292 -29.301 1.00 95.88 242 GLN A O 1
ATOM 1913 N N . VAL A 1 243 ? 22.474 7.746 -30.315 1.00 96.38 243 VAL A N 1
ATOM 1914 C CA . VAL A 1 243 ? 21.952 8.814 -31.172 1.00 96.38 243 VAL A CA 1
ATOM 1915 C C . VAL A 1 243 ? 22.226 8.481 -32.634 1.00 96.38 243 VAL A C 1
ATOM 1917 O O . VAL A 1 243 ? 23.371 8.239 -33.009 1.00 96.38 243 VAL A O 1
ATOM 1920 N N . GLY A 1 244 ? 21.174 8.482 -33.454 1.00 95.38 244 GLY A N 1
ATOM 1921 C CA . GLY A 1 244 ? 21.243 8.361 -34.912 1.00 95.38 244 GLY A CA 1
ATOM 1922 C C . GLY A 1 244 ? 20.923 9.690 -35.600 1.00 95.38 244 GLY A C 1
ATOM 1923 O O . GLY A 1 244 ? 20.207 10.520 -35.042 1.00 95.38 244 GLY A O 1
ATOM 1924 N N . GLY A 1 245 ? 21.473 9.921 -36.798 1.00 93.44 245 GLY A N 1
ATOM 1925 C CA . GLY A 1 245 ? 21.217 11.139 -37.591 1.00 93.44 245 GLY A CA 1
ATOM 1926 C C . GLY A 1 245 ? 21.769 12.445 -36.996 1.00 93.44 245 GLY A C 1
ATOM 1927 O O . GLY A 1 245 ? 21.513 13.526 -37.528 1.00 93.44 245 GLY A O 1
ATOM 1928 N N . ALA A 1 246 ? 22.536 12.365 -35.907 1.00 95.06 246 ALA A N 1
ATOM 1929 C CA . ALA A 1 246 ? 23.135 13.494 -35.205 1.00 95.06 246 ALA A CA 1
ATOM 1930 C C . ALA A 1 246 ? 24.469 13.088 -34.550 1.00 95.06 246 ALA A C 1
ATOM 1932 O O . ALA A 1 246 ? 24.697 11.918 -34.249 1.00 95.06 246 ALA A O 1
ATOM 1933 N N . THR A 1 247 ? 25.342 14.064 -34.302 1.00 96.25 247 THR A N 1
ATOM 1934 C CA . THR A 1 247 ? 26.583 13.886 -33.537 1.00 96.25 247 THR A CA 1
ATOM 1935 C C . THR A 1 247 ? 26.329 14.180 -32.063 1.00 96.25 247 THR A C 1
ATOM 1937 O O . THR A 1 247 ? 25.778 15.230 -31.730 1.00 96.25 247 THR A O 1
ATOM 1940 N N . VAL A 1 248 ? 26.773 13.297 -31.168 1.00 97.50 248 VAL A N 1
ATOM 1941 C CA . VAL A 1 248 ? 26.746 13.548 -29.720 1.00 97.50 248 VAL A CA 1
ATOM 1942 C C . VAL A 1 248 ? 27.843 14.546 -29.355 1.00 97.50 248 VAL A C 1
ATOM 1944 O O . VAL A 1 248 ? 29.013 14.333 -29.655 1.00 97.50 248 VAL A O 1
ATOM 1947 N N . LEU A 1 249 ? 27.458 15.641 -28.702 1.00 97.00 249 LEU A N 1
ATOM 1948 C CA . LEU A 1 249 ? 28.378 16.664 -28.196 1.00 97.00 249 LEU A CA 1
ATOM 1949 C C . LEU A 1 249 ? 28.704 16.477 -26.710 1.00 97.00 249 LEU A C 1
ATOM 1951 O O . LEU A 1 249 ? 29.703 17.005 -26.233 1.00 97.00 249 LEU A O 1
ATOM 1955 N N . GLY A 1 250 ? 27.848 15.773 -25.970 1.00 95.81 250 GLY A N 1
ATOM 1956 C CA . GLY A 1 250 ? 28.061 15.462 -24.562 1.00 95.81 25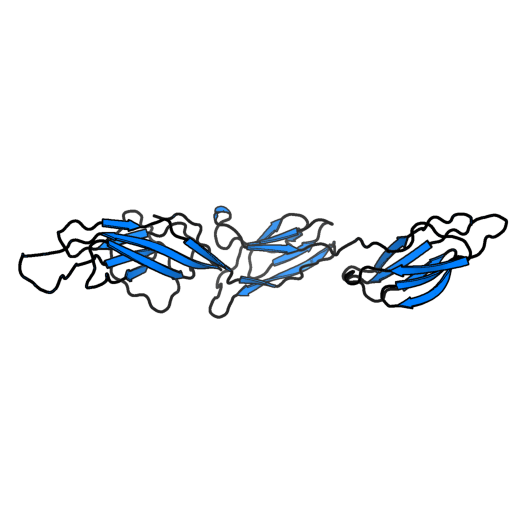0 GLY A CA 1
ATOM 1957 C C . GLY A 1 250 ? 26.859 14.762 -23.940 1.00 95.81 25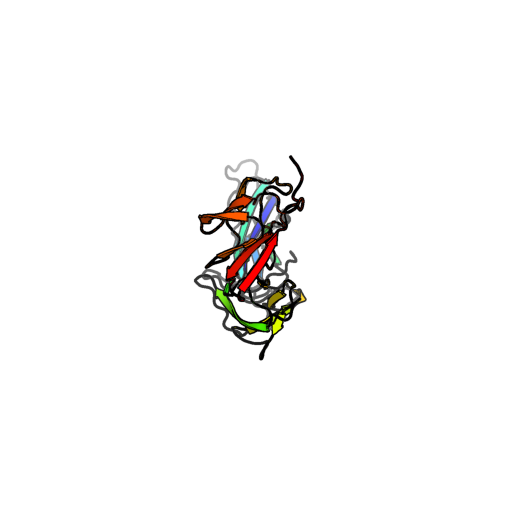0 GLY A C 1
ATOM 1958 O O . GLY A 1 250 ? 25.738 14.872 -24.438 1.00 95.81 250 GLY A O 1
ATOM 1959 N N . THR A 1 251 ? 27.100 14.060 -22.840 1.00 95.50 251 THR A N 1
ATOM 1960 C CA . THR A 1 251 ? 26.088 13.329 -22.071 1.00 95.50 251 THR A CA 1
ATOM 1961 C C . THR A 1 251 ? 26.246 13.629 -20.590 1.00 95.50 251 THR A C 1
ATOM 1963 O O . THR A 1 251 ? 27.364 13.783 -20.098 1.00 95.50 251 THR A O 1
ATOM 1966 N N . THR A 1 252 ? 25.128 13.672 -19.879 1.00 91.81 252 THR A N 1
ATOM 1967 C CA . THR A 1 252 ? 25.081 13.603 -18.414 1.00 91.81 252 THR A CA 1
ATOM 1968 C C . THR A 1 252 ? 24.297 12.358 -18.001 1.00 91.81 252 THR A C 1
ATOM 1970 O O . THR A 1 252 ? 23.876 11.589 -18.865 1.00 91.81 252 THR A O 1
ATOM 1973 N N . GLU A 1 253 ? 24.075 12.163 -16.701 1.00 88.12 253 GLU A N 1
ATOM 1974 C CA . GLU A 1 253 ? 23.225 11.077 -16.200 1.00 88.12 253 GLU A CA 1
ATOM 1975 C C . GLU A 1 253 ? 21.815 11.095 -16.812 1.00 88.12 253 GLU A C 1
ATOM 1977 O O . GLU A 1 253 ? 21.300 10.043 -17.169 1.00 88.12 253 GLU A O 1
ATOM 1982 N N . ASN A 1 254 ? 21.232 12.278 -17.037 1.00 91.12 254 ASN A N 1
ATOM 1983 C CA . ASN A 1 254 ? 19.826 12.419 -17.433 1.00 91.12 254 ASN A CA 1
ATOM 1984 C C . ASN A 1 254 ? 19.637 13.244 -18.712 1.00 91.12 254 ASN A C 1
ATOM 1986 O O . ASN A 1 254 ? 18.528 13.690 -19.003 1.00 91.12 254 ASN A O 1
ATOM 1990 N N . SER A 1 255 ? 20.695 13.507 -19.482 1.00 94.50 255 SER A N 1
ATOM 1991 C CA . SER A 1 255 ? 20.564 14.281 -20.718 1.00 94.50 255 SER A CA 1
ATOM 1992 C C . SER A 1 255 ? 21.621 13.959 -21.762 1.00 94.50 255 SER A C 1
ATOM 1994 O O . SER A 1 255 ? 22.735 13.537 -21.447 1.00 94.50 255 SER A O 1
ATOM 1996 N N . VAL A 1 256 ? 21.278 14.228 -23.020 1.00 97.44 256 VAL A N 1
ATOM 1997 C CA . VAL A 1 256 ? 22.198 14.155 -24.154 1.00 97.44 256 VAL A CA 1
ATOM 1998 C C . VAL A 1 256 ? 22.113 15.426 -24.984 1.00 97.44 256 VAL A C 1
ATOM 2000 O O . VAL A 1 256 ? 21.035 15.880 -25.372 1.00 97.44 256 VAL A O 1
ATOM 2003 N N . ARG A 1 257 ? 23.274 16.014 -25.266 1.00 98.06 257 ARG A N 1
ATOM 2004 C CA . ARG A 1 257 ? 23.422 17.158 -26.160 1.00 98.06 257 ARG A CA 1
ATOM 2005 C C . ARG A 1 257 ? 23.880 16.668 -27.524 1.00 98.06 257 ARG A C 1
ATOM 2007 O O . ARG A 1 257 ? 24.895 15.980 -27.622 1.00 98.06 257 ARG A O 1
ATOM 2014 N N . ILE A 1 258 ? 23.165 17.061 -28.572 1.00 97.88 258 ILE A N 1
ATOM 2015 C CA . ILE A 1 258 ? 23.397 16.594 -29.941 1.00 97.88 258 ILE A CA 1
ATOM 2016 C C . ILE A 1 258 ? 23.502 17.757 -30.924 1.00 97.88 258 ILE A C 1
ATOM 2018 O O . ILE A 1 258 ? 22.984 18.847 -30.669 1.00 97.88 258 ILE A O 1
ATOM 2022 N N . ARG A 1 259 ? 24.121 17.500 -32.076 1.00 97.19 259 ARG A N 1
ATOM 2023 C CA . ARG A 1 259 ? 24.049 18.347 -33.268 1.00 97.19 259 ARG A CA 1
ATOM 2024 C C . ARG A 1 259 ? 23.510 17.544 -34.441 1.00 97.19 259 ARG A C 1
ATOM 2026 O O . ARG A 1 259 ? 24.123 16.548 -34.817 1.00 97.19 259 ARG A O 1
ATOM 2033 N N . VAL A 1 260 ? 22.396 17.977 -35.021 1.00 96.62 260 VAL A N 1
ATOM 2034 C CA . VAL A 1 260 ? 21.775 17.303 -36.171 1.00 96.62 260 VAL A CA 1
ATOM 2035 C C . VAL A 1 260 ? 22.736 17.328 -37.360 1.00 96.62 260 VAL A C 1
ATOM 2037 O O . VAL A 1 260 ? 23.352 18.362 -37.639 1.00 96.62 260 VAL A O 1
ATOM 2040 N N . LEU A 1 261 ? 22.893 16.193 -38.049 1.00 95.44 261 LEU A N 1
ATOM 2041 C CA . LEU A 1 261 ? 23.747 16.121 -39.236 1.00 95.44 261 LEU A CA 1
ATOM 2042 C C . LEU A 1 261 ? 23.196 17.008 -40.362 1.00 95.44 261 LEU A C 1
ATOM 2044 O O . LEU A 1 261 ? 22.033 17.412 -40.360 1.00 95.44 261 LEU A O 1
ATOM 2048 N N . ASN A 1 262 ? 24.049 17.347 -41.327 1.00 92.31 262 ASN A N 1
ATOM 2049 C CA . ASN A 1 262 ? 23.581 18.033 -42.527 1.00 92.31 262 ASN A CA 1
ATOM 2050 C C . ASN A 1 262 ? 22.791 17.071 -43.436 1.00 92.31 262 ASN A C 1
ATOM 2052 O O . ASN A 1 262 ? 22.870 15.853 -43.269 1.00 92.31 262 ASN A O 1
ATOM 2056 N N . LYS A 1 263 ? 22.077 17.617 -44.427 1.00 89.25 263 LYS A N 1
ATOM 2057 C CA . LYS A 1 263 ? 21.506 16.820 -45.520 1.00 89.25 263 LYS A CA 1
ATOM 2058 C C . LYS A 1 263 ? 22.601 16.034 -46.248 1.00 89.25 263 LYS A C 1
ATOM 2060 O O . LYS A 1 263 ? 23.710 16.539 -46.439 1.00 89.25 263 LYS A O 1
ATOM 2065 N N . ALA A 1 264 ? 22.258 14.833 -46.701 1.00 86.88 264 ALA A N 1
ATOM 2066 C CA . ALA A 1 264 ? 23.086 14.025 -47.590 1.00 86.88 264 ALA A CA 1
ATOM 2067 C C . ALA A 1 264 ? 22.263 13.662 -48.829 1.00 86.88 264 ALA A C 1
ATOM 2069 O O . ALA A 1 264 ? 21.184 13.095 -48.686 1.00 86.88 264 ALA A O 1
ATOM 2070 N N . TYR A 1 265 ? 22.757 13.997 -50.027 1.00 84.81 265 TYR A N 1
ATOM 2071 C CA . TYR A 1 265 ? 22.074 13.726 -51.305 1.00 84.81 265 TYR A CA 1
ATOM 2072 C C . TYR A 1 265 ? 20.592 14.155 -51.293 1.00 84.81 265 TYR A C 1
ATOM 2074 O O . TYR A 1 265 ? 19.698 13.344 -51.519 1.00 84.81 265 TYR A O 1
ATOM 2082 N N . ASP A 1 266 ? 20.342 15.414 -50.915 1.00 84.00 266 ASP A N 1
ATOM 2083 C CA . ASP A 1 266 ? 19.010 16.032 -50.773 1.00 84.00 266 ASP A CA 1
ATOM 2084 C C . ASP A 1 266 ? 18.044 15.359 -49.780 1.00 84.00 266 ASP A C 1
ATOM 2086 O O . ASP A 1 266 ? 16.903 15.789 -49.629 1.00 84.00 266 ASP A O 1
ATOM 2090 N N . SER A 1 267 ? 18.510 14.368 -49.016 1.00 88.62 267 SER A N 1
ATOM 2091 C CA . SER A 1 267 ? 17.721 13.695 -47.985 1.00 88.62 267 SER A CA 1
ATOM 2092 C C . SER A 1 267 ? 17.978 14.298 -46.603 1.00 88.62 267 SER A C 1
ATOM 2094 O O . SER A 1 267 ? 19.126 14.541 -46.209 1.00 88.62 267 SER A O 1
ATOM 2096 N N . LEU A 1 268 ? 16.900 14.534 -45.850 1.00 92.25 268 LEU A N 1
ATOM 2097 C CA . LEU A 1 268 ? 16.971 14.930 -44.442 1.00 92.25 268 LEU A CA 1
ATOM 2098 C C . LEU A 1 268 ? 17.453 13.743 -43.583 1.00 92.25 268 LEU A C 1
ATOM 2100 O O . LEU A 1 268 ? 17.073 12.602 -43.855 1.00 92.25 268 LEU A O 1
ATOM 2104 N N . PRO A 1 269 ? 18.288 13.976 -42.552 1.00 91.94 269 PRO A N 1
ATOM 2105 C CA . PRO A 1 269 ? 18.711 12.910 -41.651 1.00 91.94 269 PRO A CA 1
ATOM 2106 C C . PRO A 1 269 ? 17.524 12.378 -40.840 1.00 91.94 269 PRO A C 1
ATOM 2108 O O . PRO A 1 269 ? 16.652 13.141 -40.436 1.00 91.94 269 PRO A O 1
ATOM 2111 N N . ILE A 1 270 ? 17.525 11.082 -40.528 1.00 93.94 270 ILE A N 1
ATOM 2112 C CA . ILE A 1 270 ? 16.580 10.500 -39.567 1.00 93.94 270 ILE A CA 1
ATOM 2113 C C . ILE A 1 270 ? 17.211 10.603 -38.183 1.00 93.94 270 ILE A C 1
ATOM 2115 O O . ILE A 1 270 ? 18.115 9.834 -37.844 1.00 93.94 270 ILE A O 1
ATOM 2119 N N . VAL A 1 271 ? 16.765 11.582 -37.398 1.00 95.56 271 VAL A N 1
ATOM 2120 C CA . VAL A 1 271 ? 17.256 11.763 -36.031 1.00 95.56 271 VAL A CA 1
ATOM 2121 C C . VAL A 1 271 ? 16.546 10.782 -35.109 1.00 95.56 271 VAL A C 1
ATOM 2123 O O . VAL A 1 271 ? 15.324 10.674 -35.111 1.00 95.56 271 VAL A O 1
ATOM 2126 N N . SER A 1 272 ? 17.323 10.075 -34.296 1.00 96.69 272 SER A N 1
ATOM 2127 C CA . SER A 1 272 ? 16.801 9.234 -33.222 1.00 96.69 272 SER A CA 1
ATOM 2128 C C . SER A 1 272 ? 17.608 9.453 -31.954 1.00 96.69 272 SER A C 1
ATOM 2130 O O . SER A 1 272 ? 18.836 9.535 -31.997 1.00 96.69 272 SER A O 1
ATOM 2132 N N . ILE A 1 273 ? 16.918 9.554 -30.822 1.00 96.62 273 ILE A N 1
ATOM 2133 C CA . ILE A 1 273 ? 17.523 9.584 -29.492 1.00 96.62 273 ILE A CA 1
ATOM 2134 C C . ILE A 1 273 ? 16.990 8.385 -28.729 1.00 96.62 273 ILE A C 1
ATOM 2136 O O . ILE A 1 273 ? 15.809 8.337 -28.400 1.00 96.62 273 ILE A O 1
ATOM 2140 N N . THR A 1 274 ? 17.860 7.427 -28.443 1.00 95.38 274 THR A N 1
ATOM 2141 C CA . THR A 1 274 ? 17.538 6.246 -27.648 1.00 95.38 274 THR A CA 1
ATOM 2142 C C . THR A 1 274 ? 18.206 6.358 -26.290 1.00 95.38 274 THR A C 1
ATOM 2144 O O . THR A 1 274 ? 19.424 6.497 -26.220 1.00 95.38 274 THR A O 1
ATOM 2147 N N . ALA A 1 275 ? 17.423 6.296 -25.219 1.00 93.12 275 ALA A N 1
ATOM 2148 C CA . ALA A 1 275 ? 17.912 6.217 -23.852 1.00 93.12 275 ALA A CA 1
ATOM 2149 C C . ALA A 1 275 ? 17.685 4.803 -23.315 1.00 93.12 275 ALA A C 1
ATOM 2151 O O . ALA A 1 275 ? 16.568 4.291 -23.392 1.00 93.12 275 ALA A O 1
ATOM 2152 N N . THR A 1 276 ? 18.730 4.199 -22.755 1.00 90.75 276 THR A N 1
ATOM 2153 C CA . THR A 1 276 ? 18.674 2.880 -22.118 1.00 90.75 276 THR A CA 1
ATOM 2154 C C . THR A 1 276 ? 19.190 2.980 -20.694 1.00 90.75 276 THR A C 1
ATOM 2156 O O . THR A 1 276 ? 20.294 3.475 -20.491 1.00 90.75 276 THR A O 1
ATOM 2159 N N . GLY A 1 277 ? 18.435 2.490 -19.715 1.00 87.75 277 GLY A N 1
ATOM 2160 C CA . GLY A 1 277 ? 18.845 2.467 -18.310 1.00 87.75 277 GLY A CA 1
ATOM 2161 C C . GLY A 1 277 ? 18.387 1.203 -17.592 1.00 87.75 277 GLY A C 1
ATOM 2162 O O . GLY A 1 277 ? 17.504 0.489 -18.061 1.00 87.75 277 GLY A O 1
ATOM 2163 N N . ASN A 1 278 ? 18.990 0.922 -16.442 1.00 83.75 278 ASN A N 1
ATOM 2164 C CA . ASN A 1 278 ? 18.618 -0.200 -15.589 1.00 83.75 278 ASN A CA 1
ATOM 2165 C C . ASN A 1 278 ? 17.527 0.213 -14.599 1.00 83.75 278 ASN A C 1
ATOM 2167 O O . ASN A 1 278 ? 17.699 1.166 -13.835 1.00 83.75 278 ASN A O 1
ATOM 2171 N N . THR A 1 279 ? 16.453 -0.568 -14.569 1.00 77.62 279 THR A N 1
ATOM 2172 C CA . THR A 1 279 ? 15.447 -0.597 -13.501 1.00 77.62 279 THR A CA 1
ATOM 2173 C C . THR A 1 279 ? 15.734 -1.759 -12.544 1.00 77.62 279 THR A C 1
ATOM 2175 O O . THR A 1 279 ? 16.542 -2.645 -12.839 1.00 77.62 279 THR A O 1
ATOM 2178 N N . LYS A 1 280 ? 14.981 -1.838 -11.439 1.00 75.06 280 LYS A N 1
ATOM 2179 C CA . LYS A 1 280 ? 14.926 -3.032 -10.575 1.00 75.06 280 LYS A CA 1
ATOM 2180 C C . LYS A 1 280 ? 14.553 -4.315 -11.342 1.00 75.06 280 LYS A C 1
ATOM 2182 O O . LYS A 1 280 ? 14.856 -5.408 -10.875 1.00 75.06 280 LYS A O 1
ATOM 2187 N N . CYS A 1 281 ? 13.919 -4.189 -12.510 1.00 78.44 281 CYS A N 1
ATOM 2188 C CA . CYS A 1 281 ? 13.376 -5.299 -13.294 1.00 78.44 281 CYS A CA 1
ATOM 2189 C C . CYS A 1 281 ? 14.095 -5.545 -14.619 1.00 78.44 281 CYS A C 1
ATOM 2191 O O . CYS A 1 281 ? 13.627 -6.341 -15.428 1.00 78.44 281 CYS A O 1
ATOM 2193 N N . GLY A 1 282 ? 15.251 -4.909 -14.812 1.00 78.75 282 GLY A N 1
ATOM 2194 C CA . GLY A 1 282 ? 16.098 -5.096 -15.982 1.00 78.75 282 GLY A CA 1
ATOM 2195 C C . GLY A 1 282 ? 16.281 -3.821 -16.793 1.00 78.75 282 GLY A C 1
ATOM 2196 O O . GLY A 1 282 ? 16.011 -2.712 -16.328 1.00 78.75 282 GLY A O 1
ATOM 2197 N N . LEU A 1 283 ? 16.788 -3.998 -18.009 1.00 84.44 283 LEU A N 1
ATOM 2198 C CA . LEU A 1 283 ? 17.073 -2.913 -18.939 1.00 84.44 283 LEU A CA 1
ATOM 2199 C C . LEU A 1 283 ? 15.783 -2.366 -19.541 1.00 84.44 283 LEU A C 1
ATOM 2201 O O . LEU A 1 283 ? 14.940 -3.122 -20.018 1.00 84.44 283 LEU A O 1
ATOM 2205 N N . PHE A 1 284 ? 15.668 -1.046 -19.548 1.00 84.81 284 PHE A N 1
ATOM 2206 C CA . PHE A 1 284 ? 14.562 -0.324 -20.146 1.00 84.81 284 PHE A CA 1
ATOM 2207 C C . PHE A 1 284 ? 15.086 0.629 -21.209 1.00 84.81 284 PHE A C 1
ATOM 2209 O O . PHE A 1 284 ? 16.064 1.337 -20.966 1.00 84.81 284 PHE A O 1
ATOM 2216 N N . THR A 1 285 ? 14.432 0.656 -22.369 1.00 88.69 285 THR A N 1
ATOM 2217 C CA . THR A 1 285 ? 14.866 1.440 -23.528 1.00 88.69 285 THR A CA 1
ATOM 2218 C C . THR A 1 285 ? 13.701 2.234 -24.098 1.00 88.69 285 THR A C 1
ATOM 2220 O O . THR A 1 285 ? 12.634 1.681 -24.357 1.00 88.69 285 THR A O 1
ATOM 2223 N N . LYS A 1 286 ? 13.920 3.527 -24.344 1.00 91.31 286 LYS A N 1
ATOM 2224 C CA . LYS A 1 286 ? 12.973 4.410 -25.030 1.00 91.31 286 LYS A CA 1
ATOM 2225 C C . LYS A 1 286 ? 13.672 5.097 -26.188 1.00 91.31 286 LYS A C 1
ATOM 2227 O O . LYS A 1 286 ? 14.793 5.573 -26.022 1.00 91.31 286 LYS A O 1
ATOM 2232 N N . THR A 1 287 ? 12.992 5.205 -27.324 1.00 94.12 287 THR A N 1
ATOM 2233 C CA . THR A 1 287 ? 13.480 5.961 -28.481 1.00 94.12 287 THR A CA 1
ATOM 2234 C C . THR A 1 287 ? 12.510 7.079 -28.833 1.00 94.12 287 THR A C 1
ATOM 2236 O O . THR A 1 287 ? 11.306 6.853 -28.944 1.00 94.12 287 THR A O 1
ATOM 2239 N N . LEU A 1 288 ? 13.052 8.277 -29.029 1.00 95.25 288 LEU A N 1
ATOM 2240 C CA . LEU A 1 288 ? 12.372 9.436 -29.591 1.00 95.25 288 LEU A CA 1
ATOM 2241 C C . LEU A 1 288 ? 12.870 9.674 -31.018 1.00 95.25 288 LEU A C 1
ATOM 2243 O O . LEU A 1 288 ? 14.077 9.643 -31.262 1.00 95.25 288 LEU A O 1
ATOM 2247 N N . TYR A 1 289 ? 11.944 9.978 -31.926 1.00 95.94 289 TYR A N 1
ATOM 2248 C CA . TYR A 1 289 ? 12.226 10.392 -33.300 1.00 95.94 289 TYR A CA 1
ATOM 2249 C C . TYR A 1 289 ? 11.698 11.815 -33.511 1.00 95.94 289 TYR A C 1
ATOM 2251 O O . TYR A 1 289 ? 10.503 11.981 -33.741 1.00 95.94 289 TYR A O 1
ATOM 2259 N N . PRO A 1 290 ? 12.542 12.850 -33.369 1.00 95.00 290 PRO A N 1
ATOM 2260 C CA . PRO A 1 290 ? 12.165 14.209 -33.728 1.00 95.00 290 PRO A CA 1
ATOM 2261 C C . PRO A 1 290 ? 11.960 14.329 -35.241 1.00 95.00 290 PRO A C 1
ATOM 2263 O O . PRO A 1 290 ? 12.754 13.798 -36.022 1.00 95.00 290 PRO A O 1
ATOM 2266 N N . ASP A 1 291 ? 10.951 15.088 -35.652 1.00 94.56 291 ASP A N 1
ATOM 2267 C CA . ASP A 1 291 ? 10.712 15.403 -37.054 1.00 94.56 291 ASP A CA 1
ATOM 2268 C C . ASP A 1 291 ? 11.789 16.362 -37.552 1.00 94.56 291 ASP A C 1
ATOM 2270 O O . ASP A 1 291 ? 11.995 17.446 -36.997 1.00 94.56 291 ASP A O 1
ATOM 2274 N N . VAL A 1 292 ? 12.487 15.986 -38.619 1.00 92.75 292 VAL A N 1
ATOM 2275 C CA . VAL A 1 292 ? 13.463 16.875 -39.250 1.00 92.75 292 VAL A CA 1
ATOM 2276 C C . VAL A 1 292 ? 12.784 17.617 -40.388 1.00 92.75 292 VAL A C 1
ATOM 2278 O O . VAL A 1 292 ? 12.180 16.997 -41.259 1.00 92.75 292 VAL A O 1
ATOM 2281 N N . VAL A 1 293 ? 12.899 18.943 -40.392 1.00 93.56 293 VAL A N 1
ATOM 2282 C CA . VAL A 1 293 ? 12.348 19.811 -41.439 1.00 93.56 293 VAL A CA 1
ATOM 2283 C C . VAL A 1 293 ? 13.442 20.654 -42.078 1.00 93.56 293 VAL A C 1
ATOM 2285 O O . VAL A 1 293 ? 14.532 20.833 -41.528 1.00 93.56 293 VAL A O 1
ATOM 2288 N N . GLU A 1 294 ? 13.151 21.169 -43.267 1.00 86.31 294 GLU A N 1
ATOM 2289 C CA . GLU A 1 294 ? 14.046 22.093 -43.952 1.00 86.31 294 GLU A CA 1
ATOM 2290 C C . GLU A 1 294 ? 14.165 23.432 -43.200 1.00 86.31 294 GLU A C 1
ATOM 2292 O O . GLU A 1 294 ? 13.332 23.779 -42.352 1.00 86.31 294 GLU A O 1
ATOM 2297 N N . ASN A 1 295 ? 15.259 24.148 -43.475 1.00 68.94 295 ASN A N 1
ATOM 2298 C CA . ASN A 1 295 ? 15.472 25.507 -42.974 1.00 68.94 295 ASN A CA 1
ATOM 2299 C C . ASN A 1 295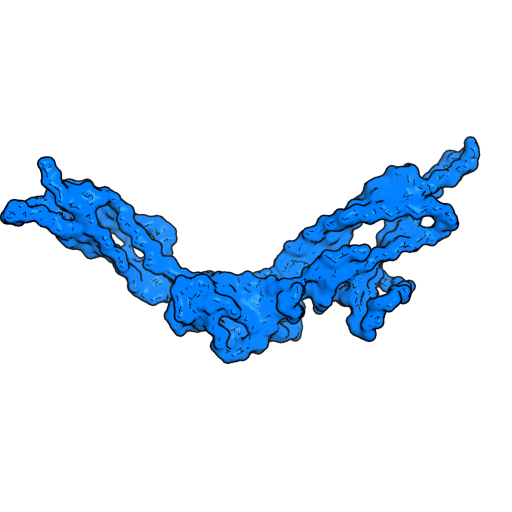 ? 14.553 26.507 -43.662 1.00 68.94 295 ASN A C 1
ATOM 2301 O O . ASN A 1 295 ? 14.409 26.396 -44.898 1.00 68.94 295 ASN A O 1
#

Sequence (295 aa):
MTKFPFVKGKEYTLTFPINLEGYDDKSFLEVSSKSYFPEIEIYTIKNLNGSGLFTQYINPPLKSTNDVFQKISIPGPQDINKHQSRTITLKFIPDACFQFIGFKFRSNVSKNTKIHLKTPTISAKSLMEFVAEPEQCIGTTQVVTYRTSSGYVINEPVNWYVKGDLEIIGSTNGANVTVKSKGTGIGTVGYYPCDSSLGSFEFNIKPPKEDFEISGKPIVRPLETLVYYLPADIGLSNITFQVGGATVLGTTENSVRIRVLNKAYDSLPIVSITATGNTKCGLFTKTLYPDVVEN

Secondary structure (DSSP, 8-state):
-EEEEE-TTEEEEEEEEEEEE------TT-S------PEEEEEESS-B--TT--------S---TT---EEEEEPPPSS--SEEEEEEEEEE-BSS-EEEEEEEEE-SSSS--EEEEPPPEEEEEE-EEEES-SB--TT-EEEEEEEE-TT----S-EEEEEEESEEEES-SEESEEEEEE-SSS-EEEEEESS-GGG--EEEEEB--------BS-SEE-TT-EEEEE--TT---EEEEEEEESEEEEEE-SSEEEEEEPPPBTTBPP--EEEEEEEETTEEEEEEE-PEE---